Protein AF-A0A847JBW0-F1 (afdb_monomer_lite)

Radius of gyration: 51.94 Å; chains: 1; bounding box: 107×58×150 Å

Foldseek 3Di:
DDDDDDDDDDDDDDDPPPDDDDDPPPPPPPPPPPPDDDDPPPDPDDDDDDDPDDDDDDDDDDDDDPDPVVVVVVVVVVVVVVVVVVVVVVVVVVVVVVVVVVVVVVVVVVVVVVVVVVVVVVVVVVVVVVLVVLVVVLVVLVVVLVVLVVVLVVVVVVVVVVVVVVVVCVVCPPDPPDDDPVVVVVVVVVVVVVVVCVVVVVVVVVVSVVSVVVSVVSVVVSVVSVVVSVVD

pLDDT: mean 77.19, std 22.4, range [34.94, 98.75]

Structure (mmCIF, N/CA/C/O backbone):
data_AF-A0A847JBW0-F1
#
_entry.id   AF-A0A847JBW0-F1
#
loop_
_atom_site.group_PDB
_atom_site.id
_atom_site.type_symbol
_atom_site.label_atom_id
_atom_site.label_alt_id
_atom_site.label_comp_id
_atom_site.label_asym_id
_atom_site.label_entity_id
_atom_site.label_seq_id
_atom_site.pdbx_PDB_ins_code
_atom_site.Cartn_x
_atom_site.Cartn_y
_atom_site.Cartn_z
_atom_site.occupancy
_atom_site.B_iso_or_equiv
_atom_site.auth_seq_id
_atom_site.auth_comp_id
_atom_site.auth_asym_id
_atom_site.auth_atom_id
_atom_site.pdbx_PDB_model_num
ATOM 1 N N . MET A 1 1 ? 8.768 -42.743 -66.561 1.00 38.91 1 MET A N 1
ATOM 2 C CA . MET A 1 1 ? 9.993 -42.748 -65.729 1.00 38.91 1 MET A CA 1
ATOM 3 C C . MET A 1 1 ? 10.082 -41.351 -65.138 1.00 38.91 1 MET A C 1
ATOM 5 O O . MET A 1 1 ? 10.204 -40.431 -65.922 1.00 38.91 1 MET A O 1
ATOM 9 N N . THR A 1 2 ? 9.839 -41.068 -63.864 1.00 42.53 2 THR A N 1
ATOM 10 C CA . THR A 1 2 ? 9.986 -41.825 -62.611 1.00 42.53 2 THR A CA 1
ATOM 11 C C . THR A 1 2 ? 9.121 -41.143 -61.535 1.00 42.53 2 THR A C 1
ATOM 13 O O . THR A 1 2 ? 9.061 -39.922 -61.532 1.00 42.53 2 THR A O 1
ATOM 16 N N . ALA A 1 3 ? 8.475 -41.971 -60.698 1.00 41.81 3 ALA A N 1
ATOM 17 C CA . ALA A 1 3 ? 8.083 -41.818 -59.281 1.00 41.81 3 ALA A CA 1
ATOM 18 C C . ALA A 1 3 ? 7.634 -40.428 -58.755 1.00 41.81 3 ALA A C 1
ATOM 20 O O . ALA A 1 3 ? 8.385 -39.468 -58.829 1.00 41.81 3 ALA A O 1
ATOM 21 N N . ALA A 1 4 ? 6.375 -40.295 -58.302 1.00 41.97 4 ALA A N 1
ATOM 22 C CA . ALA A 1 4 ? 5.939 -40.396 -56.885 1.00 41.97 4 ALA A CA 1
ATOM 23 C C . ALA A 1 4 ? 6.288 -39.102 -56.100 1.00 41.97 4 ALA A C 1
ATOM 25 O O . ALA A 1 4 ? 7.393 -38.604 -56.212 1.00 41.97 4 ALA A O 1
ATOM 26 N N . GLU A 1 5 ? 5.427 -38.433 -55.330 1.00 45.56 5 GLU A N 1
ATOM 27 C CA . GLU A 1 5 ? 4.524 -38.944 -54.300 1.00 45.56 5 GLU A CA 1
ATOM 28 C C . GLU A 1 5 ? 3.775 -37.730 -53.659 1.00 45.56 5 GLU A C 1
ATOM 30 O O . GLU A 1 5 ? 4.389 -36.702 -53.394 1.00 45.56 5 GLU A O 1
ATOM 35 N N . THR A 1 6 ? 2.460 -37.865 -53.422 1.00 49.19 6 THR A N 1
ATOM 36 C CA . THR A 1 6 ? 1.718 -37.449 -52.197 1.00 49.19 6 THR A CA 1
ATOM 37 C C . THR A 1 6 ? 1.433 -35.960 -51.842 1.00 49.19 6 THR A C 1
ATOM 39 O O . THR A 1 6 ? 2.217 -35.246 -51.230 1.00 49.19 6 THR A O 1
ATOM 42 N N . THR A 1 7 ? 0.183 -35.557 -52.132 1.00 53.41 7 THR A N 1
ATOM 43 C CA . THR A 1 7 ? -0.804 -34.720 -51.369 1.00 53.41 7 THR A CA 1
ATOM 44 C C . THR A 1 7 ? -0.867 -35.081 -49.853 1.00 53.41 7 THR A C 1
ATOM 46 O O . THR A 1 7 ? -0.524 -36.229 -49.606 1.00 53.41 7 THR A O 1
ATOM 49 N N . PRO A 1 8 ? -1.376 -34.315 -48.828 1.00 56.12 8 PRO A N 1
ATOM 50 C CA . PRO A 1 8 ? -2.334 -33.179 -48.824 1.00 56.12 8 PRO A CA 1
ATOM 51 C C . PRO A 1 8 ? -2.081 -31.983 -47.851 1.00 56.12 8 PRO A C 1
ATOM 53 O O . PRO A 1 8 ? -1.394 -32.103 -46.849 1.00 56.12 8 PRO A O 1
ATOM 56 N N . ALA A 1 9 ? -2.796 -30.877 -48.127 1.00 51.69 9 ALA A N 1
ATOM 57 C CA . ALA A 1 9 ? -3.733 -30.108 -47.265 1.00 51.69 9 ALA A CA 1
ATOM 58 C C . ALA A 1 9 ? -3.331 -29.540 -45.860 1.00 51.69 9 ALA A C 1
ATOM 60 O O . ALA A 1 9 ? -2.374 -29.968 -45.226 1.00 51.69 9 ALA A O 1
ATOM 61 N N . PRO A 1 10 ? -4.074 -28.519 -45.367 1.00 60.19 10 PRO A N 1
ATOM 62 C CA . PRO A 1 10 ? -3.604 -27.518 -44.410 1.00 60.19 10 PRO A CA 1
ATOM 63 C C . PRO A 1 10 ? -3.962 -27.836 -42.952 1.00 60.19 10 PRO A C 1
ATOM 65 O O . PRO A 1 10 ? -5.002 -28.423 -42.661 1.00 60.19 10 PRO A O 1
ATOM 68 N N . ALA A 1 11 ? -3.148 -27.344 -42.016 1.00 45.81 11 ALA A N 1
ATOM 69 C CA . ALA A 1 11 ? -3.449 -27.377 -40.587 1.00 45.81 11 ALA A CA 1
ATOM 70 C C . ALA A 1 11 ? -3.530 -25.957 -40.014 1.00 45.81 11 ALA A C 1
ATOM 72 O O . ALA A 1 11 ? -2.560 -25.384 -39.519 1.00 45.81 11 ALA A O 1
ATOM 73 N N . THR A 1 12 ? -4.742 -25.412 -40.056 1.00 48.03 12 THR A N 1
ATOM 74 C CA . THR A 1 12 ? -5.288 -24.505 -39.043 1.00 48.03 12 THR A CA 1
ATOM 75 C C . THR A 1 12 ? -4.941 -25.017 -37.645 1.00 48.03 12 THR A C 1
ATOM 77 O O . THR A 1 12 ? -5.321 -26.131 -37.285 1.00 48.03 12 THR A O 1
ATOM 80 N N . ARG A 1 13 ? -4.268 -24.201 -36.827 1.00 50.09 13 ARG A N 1
ATOM 81 C CA . ARG A 1 13 ? -4.264 -24.393 -35.372 1.00 50.09 13 ARG A CA 1
ATOM 82 C C . ARG A 1 13 ? -5.247 -23.416 -34.727 1.00 50.09 13 ARG A C 1
ATOM 84 O O . ARG A 1 13 ? -5.104 -22.211 -34.926 1.00 50.09 13 ARG A O 1
ATOM 91 N N . PRO A 1 14 ? -6.235 -23.919 -33.972 1.00 46.34 14 PRO A N 1
ATOM 92 C CA . PRO A 1 14 ? -7.179 -23.095 -33.241 1.00 46.34 14 PRO A CA 1
ATOM 93 C C . PRO A 1 14 ? -6.572 -22.552 -31.942 1.00 46.34 14 PRO A C 1
ATOM 95 O O . PRO A 1 14 ? -5.681 -23.154 -31.344 1.00 46.34 14 PRO A O 1
ATOM 98 N N . HIS A 1 15 ? -7.112 -21.402 -31.536 1.00 40.41 15 HIS A N 1
ATOM 99 C CA . HIS A 1 15 ? -7.282 -20.903 -30.173 1.00 40.41 15 HIS A CA 1
ATOM 100 C C . HIS A 1 15 ? -6.484 -21.588 -29.055 1.00 40.41 15 HIS A C 1
ATOM 102 O O . HIS A 1 15 ? -6.826 -22.676 -28.597 1.00 40.41 15 HIS A O 1
ATOM 108 N N . ARG A 1 16 ? -5.573 -20.824 -28.443 1.00 36.50 16 ARG A N 1
ATOM 109 C CA . ARG A 1 16 ? -5.375 -20.914 -26.995 1.00 36.50 16 ARG A CA 1
ATOM 110 C C . ARG A 1 16 ? -5.920 -19.643 -26.356 1.00 36.50 16 ARG A C 1
ATOM 112 O O . ARG A 1 16 ? -5.205 -18.677 -26.120 1.00 36.50 16 ARG A O 1
ATOM 119 N N . ALA A 1 17 ? -7.231 -19.654 -26.134 1.00 39.59 17 ALA A N 1
ATOM 120 C CA . ALA A 1 17 ? -7.858 -18.787 -25.155 1.00 39.59 17 ALA A CA 1
ATOM 121 C C . ALA A 1 17 ? -7.236 -19.123 -23.793 1.00 39.59 17 ALA A C 1
ATOM 123 O O . ALA A 1 17 ? -7.468 -20.201 -23.249 1.00 39.59 17 ALA A O 1
ATOM 124 N N . VAL A 1 18 ? -6.407 -18.227 -23.258 1.00 41.34 18 VAL A N 1
ATOM 125 C CA . VAL A 1 18 ? -6.069 -18.255 -21.834 1.00 41.34 18 VAL A CA 1
ATOM 126 C C . VAL A 1 18 ? -7.262 -17.635 -21.120 1.00 41.34 18 VAL A C 1
ATOM 128 O O . VAL A 1 18 ? -7.342 -16.430 -20.895 1.00 41.34 18 VAL A O 1
ATOM 131 N N . ALA A 1 19 ? -8.255 -18.486 -20.885 1.00 41.34 19 ALA A N 1
ATOM 132 C CA . ALA A 1 19 ? -9.351 -18.217 -19.985 1.00 41.34 19 ALA A CA 1
ATOM 133 C C . ALA A 1 19 ? -8.838 -18.285 -18.541 1.00 41.34 19 ALA A C 1
ATOM 135 O O . ALA A 1 19 ? -8.182 -19.249 -18.159 1.00 41.34 19 ALA A O 1
ATOM 136 N N . GLY A 1 20 ? -9.211 -17.272 -17.759 1.00 38.84 20 GLY A N 1
ATOM 137 C CA . GLY A 1 20 ? -9.501 -17.412 -16.336 1.00 38.84 20 GLY A CA 1
ATOM 138 C C . GLY A 1 20 ? -8.313 -17.402 -15.381 1.00 38.84 20 GLY A C 1
ATOM 139 O O . GLY A 1 20 ? -7.791 -18.452 -15.043 1.00 38.84 20 GLY A O 1
ATOM 140 N N . ALA A 1 21 ? -7.996 -16.225 -14.835 1.00 39.44 21 ALA A N 1
ATOM 141 C CA . ALA A 1 21 ? -7.557 -16.105 -13.441 1.00 39.44 21 ALA A CA 1
ATOM 142 C C . ALA A 1 21 ? -7.607 -14.640 -12.972 1.00 39.44 21 ALA A C 1
ATOM 144 O O . ALA A 1 21 ? -6.587 -13.965 -12.879 1.00 39.44 21 ALA A O 1
ATOM 145 N N . ARG A 1 22 ? -8.806 -14.138 -12.669 1.00 42.59 22 ARG A N 1
ATOM 146 C CA . ARG A 1 22 ? -9.027 -13.070 -11.679 1.00 42.59 22 ARG A CA 1
ATOM 147 C C . ARG A 1 22 ? -10.406 -13.285 -11.048 1.00 42.59 22 ARG A C 1
ATOM 149 O O . ARG A 1 22 ? -11.307 -13.705 -11.773 1.00 42.59 22 ARG A O 1
ATOM 156 N N . PRO A 1 23 ? -10.652 -12.877 -9.797 1.00 43.28 23 PRO A N 1
ATOM 157 C CA . PRO A 1 23 ? -9.740 -12.699 -8.669 1.00 43.28 23 PRO A CA 1
ATOM 158 C C . PRO A 1 23 ? -10.143 -13.618 -7.499 1.00 43.28 23 PRO A C 1
ATOM 160 O O . PRO A 1 23 ? -11.326 -13.903 -7.295 1.00 43.28 23 PRO A O 1
ATOM 163 N N . ALA A 1 24 ? -9.167 -14.064 -6.707 1.00 39.91 24 ALA A N 1
ATOM 164 C CA . ALA A 1 24 ? -9.434 -14.699 -5.422 1.00 39.91 24 ALA A CA 1
ATOM 165 C C . ALA A 1 24 ? -10.067 -13.654 -4.495 1.00 39.91 24 ALA A C 1
ATOM 167 O O . ALA A 1 24 ? -9.396 -12.853 -3.854 1.00 39.91 24 ALA A O 1
ATOM 168 N N . ARG A 1 25 ? -11.400 -13.632 -4.483 1.00 45.31 25 ARG A N 1
ATOM 169 C CA . ARG A 1 25 ? -12.197 -12.975 -3.457 1.00 45.31 25 ARG A CA 1
ATOM 170 C C . ARG A 1 25 ? -11.900 -13.702 -2.150 1.00 45.31 25 ARG A C 1
ATOM 172 O O . ARG A 1 25 ? -12.506 -14.736 -1.878 1.00 45.31 25 ARG A O 1
ATOM 179 N N . HIS A 1 26 ? -10.993 -13.170 -1.339 1.00 43.38 26 HIS A N 1
ATOM 180 C CA . HIS A 1 26 ? -10.936 -13.510 0.079 1.00 43.38 26 HIS A CA 1
ATOM 181 C C . HIS A 1 26 ? -12.135 -12.861 0.778 1.00 43.38 26 HIS A C 1
ATOM 183 O O . HIS A 1 26 ? -12.019 -11.908 1.536 1.00 43.38 26 HIS A O 1
ATOM 189 N N . ALA A 1 27 ? -13.323 -13.392 0.488 1.00 37.81 27 ALA A N 1
ATOM 190 C CA . ALA A 1 27 ? -14.479 -13.244 1.347 1.00 37.81 27 ALA A CA 1
ATOM 191 C C . ALA A 1 27 ? -14.218 -14.125 2.573 1.00 37.81 27 ALA A C 1
ATOM 193 O O . ALA A 1 27 ? -14.627 -15.286 2.622 1.00 37.81 27 ALA A O 1
ATOM 194 N N . VAL A 1 28 ? -13.489 -13.587 3.552 1.00 41.38 28 VAL A N 1
ATOM 195 C CA . VAL A 1 28 ? -13.528 -14.108 4.919 1.00 41.38 28 VAL A CA 1
ATOM 196 C C . VAL A 1 28 ? -14.921 -13.771 5.441 1.00 41.38 28 VAL A C 1
ATOM 198 O O . VAL A 1 28 ? -15.173 -12.719 6.023 1.00 41.38 28 VAL A O 1
ATOM 201 N N . ALA A 1 29 ? -15.866 -14.652 5.123 1.00 38.78 29 ALA A N 1
ATOM 202 C CA . ALA A 1 29 ? -17.192 -14.662 5.700 1.00 38.78 29 ALA A CA 1
ATOM 203 C C . ALA A 1 29 ? -17.033 -15.036 7.175 1.00 38.78 29 ALA A C 1
ATOM 205 O O . ALA A 1 29 ? -17.026 -16.210 7.545 1.00 38.78 29 ALA A O 1
ATOM 206 N N . VAL A 1 30 ? -16.859 -14.021 8.021 1.00 41.31 30 VAL A N 1
ATOM 207 C CA . VAL A 1 30 ? -17.057 -14.156 9.460 1.00 41.31 30 VAL A CA 1
ATOM 208 C C . VAL A 1 30 ? -18.544 -14.439 9.651 1.00 41.31 30 VAL A C 1
ATOM 210 O O . VAL A 1 30 ? -19.376 -13.534 9.671 1.00 41.31 30 VAL A O 1
ATOM 213 N N . ALA A 1 31 ? -18.883 -15.723 9.731 1.00 44.28 31 ALA A N 1
ATOM 214 C CA . ALA A 1 31 ? -20.185 -16.187 10.171 1.00 44.28 31 ALA A CA 1
ATOM 215 C C . ALA A 1 31 ? -20.327 -15.870 11.668 1.00 44.28 31 ALA A C 1
ATOM 217 O O . ALA A 1 31 ? -20.130 -16.724 12.530 1.00 44.28 31 ALA A O 1
ATOM 218 N N . VAL A 1 32 ? -20.639 -14.612 11.985 1.00 47.09 32 VAL A N 1
ATOM 219 C CA . VAL A 1 32 ? -21.214 -14.262 13.282 1.00 47.09 32 VAL A CA 1
ATOM 220 C C . VAL A 1 32 ? -22.643 -14.785 13.254 1.00 47.09 32 VAL A C 1
ATOM 222 O O . VAL A 1 32 ? -23.514 -14.213 12.600 1.00 47.09 32 VAL A O 1
ATOM 225 N N . CYS A 1 33 ? -22.869 -15.908 13.934 1.00 34.94 33 CYS A N 1
ATOM 226 C CA . CYS A 1 33 ? -24.194 -16.395 14.297 1.00 34.94 33 CYS A CA 1
ATOM 227 C C . CYS A 1 33 ? -24.906 -15.333 15.145 1.00 34.94 33 CYS A C 1
ATOM 229 O O . CYS A 1 33 ? -24.867 -15.357 16.372 1.00 34.94 33 CYS A O 1
ATOM 231 N N . LEU A 1 34 ? -25.564 -14.392 14.471 1.00 46.59 34 LEU A N 1
ATOM 232 C CA . LEU A 1 34 ? -26.505 -13.447 15.054 1.00 46.59 34 LEU A CA 1
ATOM 233 C C . LEU A 1 34 ? -27.883 -14.118 15.136 1.00 46.59 34 LEU A C 1
ATOM 235 O O . LEU A 1 34 ? -28.814 -13.773 14.415 1.00 46.59 34 LEU A O 1
ATOM 239 N N . ALA A 1 35 ? -27.995 -15.117 16.003 1.00 39.22 35 ALA A N 1
ATOM 240 C CA . ALA A 1 35 ? -29.266 -15.711 16.382 1.00 39.22 35 ALA A CA 1
ATOM 241 C C . ALA A 1 35 ? -29.323 -15.726 17.906 1.00 39.22 35 ALA A C 1
ATOM 243 O O . ALA A 1 35 ? -28.716 -16.592 18.524 1.00 39.22 35 ALA A O 1
ATOM 244 N N . CYS A 1 36 ? -29.961 -14.695 18.468 1.00 36.03 36 CYS A N 1
ATOM 245 C CA . CYS A 1 36 ? -30.703 -14.680 19.737 1.00 36.03 36 CYS A CA 1
ATOM 246 C C . CYS A 1 36 ? -30.900 -13.225 20.187 1.00 36.03 36 CYS A C 1
ATOM 248 O O . CYS A 1 36 ? -30.245 -12.741 21.106 1.00 36.03 36 CYS A O 1
ATOM 250 N N . LEU A 1 37 ? -31.823 -12.517 19.534 1.00 42.84 37 LEU A N 1
ATOM 251 C CA . LEU A 1 37 ? -32.457 -11.350 20.141 1.00 42.84 37 LEU A CA 1
ATOM 252 C C . LEU A 1 37 ? -33.969 -11.476 19.957 1.00 42.84 37 LEU A C 1
ATOM 254 O O . LEU A 1 37 ? -34.550 -10.954 19.011 1.00 42.84 37 LEU A O 1
ATOM 258 N N . ALA A 1 38 ? -34.581 -12.234 20.862 1.00 40.91 38 ALA A N 1
ATOM 259 C CA . ALA A 1 38 ? -36.009 -12.184 21.126 1.00 40.91 38 ALA A CA 1
ATOM 260 C C . ALA A 1 38 ? -36.186 -11.589 22.535 1.00 40.91 38 ALA A C 1
ATOM 262 O O . ALA A 1 38 ? -35.463 -12.000 23.448 1.00 40.91 38 ALA A O 1
ATOM 263 N N . PRO A 1 39 ? -37.080 -10.607 22.730 1.00 51.62 39 PRO A N 1
ATOM 264 C CA . PRO A 1 39 ? -37.385 -10.092 24.058 1.00 51.62 39 PRO A CA 1
ATOM 265 C C . PRO A 1 39 ? -38.148 -11.162 24.859 1.00 51.62 39 PRO A C 1
ATOM 267 O O . PRO A 1 39 ? -39.032 -11.809 24.296 1.00 51.62 39 PRO A O 1
ATOM 270 N N . PRO A 1 40 ? -37.857 -11.375 26.155 1.00 49.72 40 PRO A N 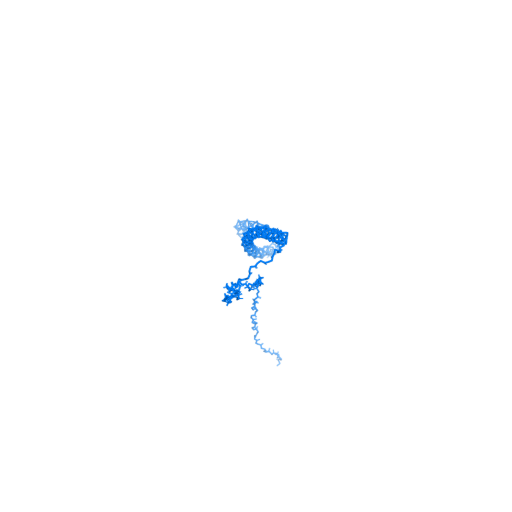1
ATOM 271 C CA . PRO A 1 40 ? -38.769 -12.128 26.997 1.00 49.72 40 PRO A CA 1
ATOM 272 C C . PRO A 1 40 ? -40.007 -11.265 27.256 1.00 49.72 40 PRO A C 1
ATOM 274 O O . PRO A 1 40 ? -39.925 -10.203 27.876 1.00 49.72 40 PRO A O 1
ATOM 277 N N . ASP A 1 41 ? -41.147 -11.732 26.750 1.00 38.31 41 ASP A N 1
ATOM 278 C CA . ASP A 1 41 ? -42.466 -11.254 27.138 1.00 38.31 41 ASP A CA 1
ATOM 279 C C . ASP A 1 41 ? -42.592 -11.255 28.664 1.00 38.31 41 ASP A C 1
ATOM 281 O O . ASP A 1 41 ? -42.292 -12.238 29.351 1.00 38.31 41 ASP A O 1
ATOM 285 N N . ALA A 1 42 ? -43.055 -10.123 29.182 1.00 43.62 42 ALA A N 1
ATOM 286 C CA . ALA A 1 42 ? -43.406 -9.918 30.571 1.00 43.62 42 ALA A CA 1
ATOM 287 C C . ALA A 1 42 ? -44.627 -10.782 30.931 1.00 43.62 42 ALA A C 1
ATOM 289 O O . ALA A 1 42 ? -45.774 -10.340 30.899 1.00 43.62 42 ALA A O 1
ATOM 290 N N . GLY A 1 43 ? -44.374 -12.038 31.291 1.00 37.09 43 GLY A N 1
ATOM 291 C CA . GLY A 1 43 ? -45.340 -12.895 31.960 1.00 37.09 43 GLY A CA 1
ATOM 292 C C . GLY A 1 43 ? -45.482 -12.473 33.418 1.00 37.09 43 GLY A C 1
ATOM 293 O O . GLY A 1 43 ? -44.710 -12.902 34.273 1.00 37.09 43 GLY A O 1
ATOM 294 N N . ALA A 1 44 ? -46.476 -11.637 33.707 1.00 44.50 44 ALA A N 1
ATOM 295 C CA . ALA A 1 44 ? -46.947 -11.377 35.059 1.00 44.50 44 ALA A CA 1
ATOM 296 C C . ALA A 1 44 ? -47.448 -12.687 35.701 1.00 44.50 44 ALA A C 1
ATOM 298 O O . ALA A 1 44 ? -48.601 -13.080 35.530 1.00 44.50 44 ALA A O 1
ATOM 299 N N . GLN A 1 45 ? -46.581 -13.375 36.446 1.00 43.94 45 GLN A N 1
ATOM 300 C CA . GLN A 1 45 ? -46.992 -14.430 37.368 1.00 43.94 45 GLN A CA 1
ATOM 301 C C . GLN A 1 45 ? -47.386 -13.797 38.700 1.00 43.94 45 GLN A C 1
ATOM 303 O O . GLN A 1 45 ? -46.561 -13.501 39.560 1.00 43.94 45 GLN A O 1
ATOM 308 N N . VAL A 1 46 ? -48.690 -13.585 38.842 1.00 57.62 46 VAL A N 1
ATOM 309 C CA . VAL A 1 46 ? -49.347 -13.356 40.127 1.00 57.62 46 VAL A CA 1
ATOM 310 C C . VAL A 1 46 ? -49.410 -14.706 40.859 1.00 57.62 46 VAL A C 1
ATOM 312 O O . VAL A 1 46 ? -49.971 -15.655 40.306 1.00 57.62 46 VAL A O 1
ATOM 315 N N . PRO A 1 47 ? -48.856 -14.845 42.076 1.00 64.12 47 PRO A N 1
ATOM 316 C CA . PRO A 1 47 ? -49.004 -16.069 42.858 1.00 64.12 47 PRO A CA 1
ATOM 317 C C . PRO A 1 47 ? -50.460 -16.229 43.341 1.00 64.12 47 PRO A C 1
ATOM 319 O O . PRO A 1 47 ? -51.073 -15.245 43.768 1.00 64.12 47 PRO A O 1
ATOM 322 N N . PRO A 1 48 ? -51.046 -17.441 43.311 1.00 52.59 48 PRO A N 1
ATOM 323 C CA . PRO A 1 48 ? -52.385 -17.658 43.826 1.00 52.59 48 PRO A CA 1
ATOM 324 C C . PRO A 1 48 ? -52.339 -17.908 45.336 1.00 52.59 48 PRO A C 1
ATOM 326 O O . PRO A 1 48 ? -51.569 -18.733 45.820 1.00 52.59 48 PRO A O 1
ATOM 329 N N . GLY A 1 49 ? -53.261 -17.276 46.062 1.00 46.75 49 GLY A N 1
ATOM 330 C CA . GLY A 1 49 ? -53.802 -17.865 47.286 1.00 46.75 49 GLY A CA 1
ATOM 331 C C . GLY A 1 49 ? -53.589 -17.080 48.571 1.00 46.75 49 GLY A C 1
ATOM 332 O O . GLY A 1 49 ? -52.842 -17.511 49.434 1.00 46.75 49 GLY A O 1
ATOM 333 N N . LEU A 1 50 ? -54.386 -16.030 48.769 1.00 43.06 50 LEU A N 1
ATOM 334 C CA . LEU A 1 50 ? -54.883 -15.656 50.096 1.00 43.06 50 LEU A CA 1
ATOM 335 C C . LEU A 1 50 ? -56.385 -15.393 49.958 1.00 43.06 50 LEU A C 1
ATOM 337 O O . LEU A 1 50 ? -56.827 -14.299 49.615 1.00 43.06 50 LEU A O 1
ATOM 341 N N . ARG A 1 51 ? -57.182 -16.450 50.144 1.00 50.41 51 ARG A N 1
ATOM 342 C CA . ARG A 1 51 ? -58.635 -16.323 50.303 1.00 50.41 51 ARG A CA 1
ATOM 343 C C . ARG A 1 51 ? -58.914 -15.715 51.683 1.00 50.41 51 ARG A C 1
ATOM 345 O O . ARG A 1 51 ? -58.351 -16.214 52.658 1.00 50.41 51 ARG A O 1
ATOM 352 N N . PRO A 1 52 ? -59.802 -14.716 51.812 1.00 43.84 52 PRO A N 1
ATOM 353 C CA . PRO A 1 52 ? -60.309 -14.319 53.116 1.00 43.84 52 PRO A CA 1
ATOM 354 C C . PRO A 1 52 ? -61.206 -15.445 53.648 1.00 43.84 52 PRO A C 1
ATOM 356 O O . PRO A 1 52 ? -62.284 -15.705 53.114 1.00 43.84 52 PRO A O 1
ATOM 359 N N . SER A 1 53 ? -60.735 -16.150 54.677 1.00 48.97 53 SER A N 1
ATOM 360 C CA . SER A 1 53 ? -61.569 -17.077 55.438 1.00 48.97 53 SER A CA 1
ATOM 361 C C . SER A 1 53 ? -62.546 -16.264 56.280 1.00 48.97 53 SER A C 1
ATOM 363 O O . SER A 1 53 ? -62.148 -15.556 57.203 1.00 48.97 53 SER A O 1
ATOM 365 N N . THR A 1 54 ? -63.831 -16.369 55.958 1.00 47.56 54 THR A N 1
ATOM 366 C CA . THR A 1 54 ? -64.928 -15.957 56.834 1.00 47.56 54 THR A CA 1
ATOM 367 C C . THR A 1 54 ? -64.951 -16.812 58.105 1.00 47.56 54 THR A C 1
ATOM 369 O O . THR A 1 54 ? -64.602 -17.991 58.080 1.00 47.56 54 THR A O 1
ATOM 372 N N . ALA A 1 55 ? -65.343 -16.164 59.203 1.00 44.03 55 ALA A N 1
ATOM 373 C CA . ALA A 1 55 ? -65.301 -16.599 60.599 1.00 44.03 55 ALA A CA 1
ATOM 374 C C . ALA A 1 55 ? -66.016 -17.930 60.921 1.00 44.03 55 ALA A C 1
ATOM 376 O O . ALA A 1 55 ? -66.852 -18.408 60.154 1.00 44.03 55 ALA A O 1
ATOM 377 N N . PRO A 1 56 ? -65.820 -18.425 62.156 1.00 45.56 56 PRO A N 1
ATOM 378 C CA . PRO A 1 56 ? -66.976 -18.417 63.047 1.00 45.56 56 PRO A CA 1
ATOM 379 C C . PRO A 1 56 ? -66.699 -17.678 64.361 1.00 45.56 56 PRO A C 1
ATOM 381 O O . PRO A 1 56 ? -65.686 -17.875 65.027 1.00 45.56 56 PRO A O 1
ATOM 384 N N . ASN A 1 57 ? -67.664 -16.835 64.731 1.00 52.88 57 ASN A N 1
ATOM 385 C CA . ASN A 1 57 ? -67.843 -16.345 66.089 1.00 52.88 57 ASN A CA 1
ATOM 386 C C . ASN A 1 57 ? -68.084 -17.530 67.030 1.00 52.88 57 ASN A C 1
ATOM 388 O O . ASN A 1 57 ? -68.938 -18.373 66.758 1.00 52.88 57 ASN A O 1
ATOM 392 N N . GLY A 1 58 ? -67.393 -17.543 68.167 1.00 40.72 58 GLY A N 1
ATOM 393 C CA . GLY A 1 58 ? -67.654 -18.491 69.239 1.00 40.72 58 GLY A CA 1
ATOM 394 C C . GLY A 1 58 ? -66.862 -18.160 70.496 1.00 40.72 58 GLY A C 1
ATOM 395 O O . GLY A 1 58 ? -65.672 -18.434 70.564 1.00 40.72 58 GLY A O 1
ATOM 396 N N . GLY A 1 59 ? -67.558 -17.611 71.493 1.00 38.97 59 GLY A N 1
ATOM 397 C CA . GLY A 1 59 ? -67.239 -17.817 72.905 1.00 38.97 59 GLY A CA 1
ATOM 398 C C . GLY A 1 59 ? -66.123 -16.963 73.497 1.00 38.97 59 GLY A C 1
ATOM 399 O O . GLY A 1 59 ? -64.997 -17.415 73.669 1.00 38.97 59 GLY A O 1
ATOM 400 N N . THR A 1 60 ? -66.473 -15.766 73.960 1.00 42.41 60 THR A N 1
ATOM 401 C CA . THR A 1 60 ? -65.752 -15.129 75.064 1.00 42.41 60 THR A CA 1
ATOM 402 C C . THR A 1 60 ? -65.993 -15.958 76.329 1.00 42.41 60 THR A C 1
ATOM 404 O O . THR A 1 60 ? -67.126 -16.065 76.790 1.00 42.41 60 THR A O 1
ATOM 407 N N . THR A 1 61 ? -64.943 -16.548 76.895 1.00 44.56 61 THR A N 1
ATOM 408 C CA . THR A 1 61 ? -64.908 -16.954 78.308 1.00 44.56 61 THR A CA 1
ATOM 409 C C . THR A 1 61 ? -63.711 -16.248 78.946 1.00 44.56 61 THR A C 1
ATOM 411 O O . THR A 1 61 ? -62.612 -16.333 78.397 1.00 44.56 61 THR A O 1
ATOM 414 N N . PRO A 1 62 ? -63.901 -15.490 80.038 1.00 55.94 62 PRO A N 1
ATOM 415 C CA . PRO A 1 62 ? -62.833 -14.710 80.642 1.00 55.94 62 PRO A CA 1
ATOM 416 C C . PRO A 1 62 ? -61.961 -15.546 81.588 1.00 55.94 62 PRO A C 1
ATOM 418 O O . PRO A 1 62 ? -62.456 -16.380 82.338 1.00 55.94 62 PRO A O 1
ATOM 421 N N . ALA A 1 63 ? -60.677 -15.180 81.592 1.00 40.16 63 ALA A N 1
ATOM 422 C CA . ALA A 1 63 ? -59.724 -15.278 82.695 1.00 40.16 63 ALA A CA 1
ATOM 423 C C . ALA A 1 63 ? -59.269 -16.674 83.172 1.00 40.16 63 ALA A C 1
ATOM 425 O O . ALA A 1 63 ? -59.897 -17.329 83.996 1.00 40.16 63 ALA A O 1
ATOM 426 N N . ALA A 1 64 ? -58.027 -16.997 82.809 1.00 42.72 64 ALA A N 1
ATOM 427 C CA . ALA A 1 64 ? -57.030 -17.477 83.764 1.00 42.72 64 ALA A CA 1
ATOM 428 C C . ALA A 1 64 ? -55.758 -16.623 83.568 1.00 42.72 64 ALA A C 1
ATOM 430 O O . ALA A 1 64 ? -55.429 -16.321 82.417 1.00 42.72 64 ALA A O 1
ATOM 431 N N . PRO A 1 65 ? -55.061 -16.177 84.631 1.00 48.41 65 PRO A N 1
ATOM 432 C CA . PRO A 1 65 ? -53.866 -15.354 84.498 1.00 48.41 65 PRO A CA 1
ATOM 433 C C . PRO A 1 65 ? -52.712 -16.246 84.034 1.00 48.41 65 PRO A C 1
ATOM 435 O O . PRO A 1 65 ? -51.976 -16.810 84.839 1.00 48.41 65 PRO A O 1
ATOM 438 N N . ALA A 1 66 ? -52.567 -16.408 82.719 1.00 48.81 66 ALA A N 1
ATOM 439 C CA . ALA A 1 66 ? -51.270 -16.749 82.163 1.00 48.81 66 ALA A CA 1
ATOM 440 C C . ALA A 1 66 ? -50.352 -15.567 82.487 1.00 48.81 66 ALA A C 1
ATOM 442 O O . ALA A 1 66 ? -50.676 -14.418 82.191 1.00 48.81 66 ALA A O 1
ATOM 443 N N . THR A 1 67 ? -49.281 -15.863 83.202 1.00 51.84 67 THR A N 1
ATOM 444 C CA . THR A 1 67 ? -48.280 -14.930 83.708 1.00 51.84 67 THR A CA 1
ATOM 445 C C . THR A 1 67 ? -47.937 -13.833 82.690 1.00 51.84 67 THR A C 1
ATOM 447 O O . THR A 1 67 ? -47.709 -14.113 81.515 1.00 51.84 67 THR A O 1
ATOM 450 N N . ASP A 1 68 ? -47.870 -12.575 83.138 1.00 60.09 68 ASP A N 1
ATOM 451 C CA . ASP A 1 68 ? -47.444 -11.417 82.321 1.00 60.09 68 ASP A CA 1
ATOM 452 C C . ASP A 1 68 ? -46.052 -11.652 81.672 1.00 60.09 68 ASP A C 1
ATOM 454 O O . ASP A 1 68 ? -45.738 -11.142 80.594 1.00 60.09 68 ASP A O 1
ATOM 458 N N . GLU A 1 69 ? -45.267 -12.541 82.293 1.00 62.09 69 GLU A N 1
ATOM 459 C CA . GLU A 1 69 ? -44.024 -13.154 81.807 1.00 62.09 69 GLU A CA 1
ATOM 460 C C . GLU A 1 69 ? -44.187 -13.885 80.454 1.00 62.09 69 GLU A C 1
ATOM 462 O O . GLU A 1 69 ? -43.449 -13.615 79.512 1.00 62.09 69 GLU A O 1
ATOM 467 N N . ALA A 1 70 ? -45.201 -14.740 80.269 1.00 68.44 70 ALA A N 1
ATOM 468 C CA . ALA A 1 70 ? -45.370 -15.497 79.018 1.00 68.44 70 ALA A CA 1
ATOM 469 C C . ALA A 1 70 ? -45.732 -14.589 77.821 1.00 68.44 70 ALA A C 1
ATOM 471 O O . ALA A 1 70 ? -45.338 -14.828 76.674 1.00 68.44 70 ALA A O 1
ATOM 472 N N . GLY A 1 71 ? -46.472 -13.505 78.077 1.00 78.50 71 GLY A N 1
ATOM 473 C CA . GLY A 1 71 ? -46.771 -12.482 77.073 1.00 78.50 71 GLY A CA 1
ATOM 474 C C . GLY A 1 71 ? -45.576 -11.570 76.769 1.00 78.50 71 GLY A C 1
ATOM 475 O O . GLY A 1 71 ? -45.445 -11.070 75.646 1.00 78.50 71 GLY A O 1
ATOM 476 N N . SER A 1 72 ? -44.700 -11.316 77.746 1.00 77.50 72 SER A N 1
ATOM 477 C CA . SER A 1 72 ? -43.469 -10.540 77.550 1.00 77.50 72 SER A CA 1
ATOM 478 C C . SER A 1 72 ? -42.449 -11.319 76.703 1.00 77.50 72 SER A C 1
ATOM 480 O O . SER A 1 72 ? -41.931 -10.762 75.732 1.00 77.50 72 SER A O 1
ATOM 482 N N . GLU A 1 73 ? -42.276 -12.618 76.957 1.00 85.25 73 GLU A N 1
ATOM 483 C CA . GLU A 1 73 ? -41.398 -13.519 76.198 1.00 85.25 73 GLU A CA 1
ATOM 484 C C . GLU A 1 73 ? -41.809 -13.629 74.724 1.00 85.25 73 GLU A C 1
ATOM 486 O O . GLU A 1 73 ? -40.974 -13.502 73.824 1.00 85.25 73 GLU A O 1
ATOM 491 N N . ARG A 1 74 ? -43.112 -13.776 74.437 1.00 86.56 74 ARG A N 1
ATOM 492 C CA . ARG A 1 74 ? -43.603 -13.822 73.049 1.00 86.56 74 ARG A CA 1
ATOM 493 C C . ARG A 1 74 ? -43.356 -12.509 72.303 1.00 86.56 74 ARG A C 1
ATOM 495 O O . ARG A 1 74 ? -43.003 -12.531 71.124 1.00 86.56 74 ARG A O 1
ATOM 502 N N . ARG A 1 75 ? -43.524 -11.365 72.976 1.00 89.44 75 ARG A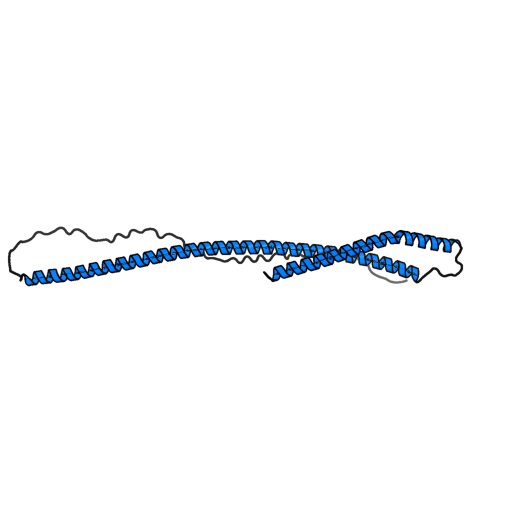 N 1
ATOM 503 C CA . ARG A 1 75 ? -43.224 -10.038 72.408 1.00 89.44 75 ARG A CA 1
ATOM 504 C C . ARG A 1 75 ? -41.725 -9.852 72.171 1.00 89.44 75 ARG A C 1
ATOM 506 O O . ARG A 1 75 ? -41.361 -9.263 71.158 1.00 89.44 75 ARG A O 1
ATOM 513 N N . ALA A 1 76 ? -40.873 -10.361 73.060 1.00 88.75 76 ALA A N 1
ATOM 514 C CA . ALA A 1 76 ? -39.425 -10.347 72.876 1.00 88.75 76 ALA A CA 1
ATOM 515 C C . ALA A 1 76 ? -39.005 -11.188 71.657 1.00 88.75 76 ALA A C 1
ATOM 517 O O . ALA A 1 76 ? -38.286 -10.682 70.800 1.00 88.75 76 ALA A O 1
ATOM 518 N N . ALA A 1 77 ? -39.543 -12.403 71.508 1.00 89.94 77 ALA A N 1
ATOM 519 C CA . ALA A 1 77 ? -39.273 -13.263 70.352 1.00 89.94 77 ALA A CA 1
ATOM 520 C C . ALA A 1 77 ? -39.689 -12.615 69.016 1.00 89.94 77 ALA A C 1
ATOM 522 O O . ALA A 1 77 ? -38.918 -12.624 68.059 1.00 89.94 77 ALA A O 1
ATOM 523 N N . LEU A 1 78 ? -40.873 -11.989 68.967 1.00 93.06 78 LEU A N 1
ATOM 524 C CA . LEU A 1 78 ? -41.349 -11.265 67.779 1.00 93.06 78 LEU A CA 1
ATOM 525 C C . LEU A 1 78 ? -40.464 -10.061 67.424 1.00 93.06 78 LEU A C 1
ATOM 527 O O . LEU A 1 78 ? -40.262 -9.782 66.245 1.00 93.06 78 LEU A O 1
ATOM 531 N N . ARG A 1 79 ? -39.927 -9.342 68.422 1.00 94.25 79 ARG A N 1
ATOM 532 C CA . ARG A 1 79 ? -38.977 -8.243 68.176 1.00 94.25 79 ARG A CA 1
ATOM 533 C C . ARG A 1 79 ? -37.691 -8.762 67.546 1.00 94.25 79 ARG A C 1
ATOM 535 O O . ARG A 1 79 ? -37.257 -8.204 66.547 1.00 94.25 79 ARG A O 1
ATOM 542 N N . THR A 1 80 ? -37.133 -9.854 68.068 1.00 95.06 80 THR A N 1
ATOM 543 C CA . THR A 1 80 ? -35.922 -10.470 67.508 1.00 95.06 80 THR A CA 1
ATOM 544 C C . THR A 1 80 ? -36.137 -10.979 66.080 1.00 95.06 80 THR A C 1
ATOM 546 O O . THR A 1 80 ? -35.262 -10.811 65.232 1.00 95.06 80 THR A O 1
ATOM 549 N N . GLU A 1 81 ? -37.300 -11.566 65.787 1.00 94.38 81 GLU A N 1
ATOM 550 C CA . GLU A 1 81 ? -37.663 -11.997 64.431 1.00 94.38 81 GLU A CA 1
ATOM 551 C C . GLU A 1 81 ? -37.775 -10.802 63.474 1.00 94.38 81 GLU A C 1
ATOM 553 O O . GLU A 1 81 ? -37.189 -10.817 62.392 1.00 94.38 81 GLU A O 1
ATOM 558 N N . LEU A 1 82 ? -38.446 -9.728 63.898 1.00 95.81 82 LEU A N 1
ATOM 559 C CA . LEU A 1 82 ? -38.577 -8.503 63.111 1.00 95.81 82 LEU A CA 1
ATOM 560 C C . LEU A 1 82 ? -37.218 -7.828 62.868 1.00 95.81 82 LEU A C 1
ATOM 562 O O . LEU A 1 82 ? -36.939 -7.406 61.750 1.00 95.81 82 LEU A O 1
ATOM 566 N N . GLU A 1 83 ? -36.341 -7.782 63.872 1.00 96.06 83 GLU A N 1
ATOM 567 C CA . GLU A 1 83 ? -34.950 -7.326 63.725 1.00 96.06 83 GLU A CA 1
ATOM 568 C C . GLU A 1 83 ? -34.136 -8.215 62.770 1.00 96.06 83 GLU A C 1
ATOM 570 O O . GLU A 1 83 ? -33.244 -7.726 62.076 1.00 96.06 83 GLU A O 1
ATOM 575 N N . GLY A 1 84 ? -34.416 -9.521 62.719 1.00 97.00 84 GLY A N 1
ATOM 576 C CA . GLY A 1 84 ? -33.852 -10.434 61.721 1.00 97.00 84 GLY A CA 1
ATOM 577 C C . GLY A 1 84 ? -34.301 -10.074 60.306 1.00 97.00 84 GLY A C 1
ATOM 578 O O . GLY A 1 84 ? -33.466 -9.820 59.442 1.00 97.00 84 GLY A O 1
ATOM 579 N N . VAL A 1 85 ? -35.614 -9.947 60.099 1.00 96.50 85 VAL A N 1
ATOM 580 C CA . VAL A 1 85 ? -36.199 -9.605 58.793 1.00 96.50 85 VAL A CA 1
ATOM 581 C C . VAL A 1 85 ? -35.740 -8.229 58.304 1.00 96.50 85 VAL A C 1
ATOM 583 O O . VAL A 1 85 ? -35.421 -8.076 57.127 1.00 96.50 85 VAL A O 1
ATOM 586 N N . LEU A 1 86 ? -35.669 -7.223 59.182 1.00 96.12 86 LEU A N 1
ATOM 587 C CA . LEU A 1 86 ? -35.170 -5.893 58.814 1.00 96.12 86 LEU A CA 1
ATOM 588 C C . LEU A 1 86 ? -33.705 -5.941 58.359 1.00 96.12 86 LEU A C 1
ATOM 590 O O . LEU A 1 86 ? -33.376 -5.349 57.332 1.00 96.12 86 LEU A O 1
ATOM 594 N N . ARG A 1 87 ? -32.849 -6.700 59.058 1.00 97.38 87 ARG A N 1
ATOM 595 C CA . ARG A 1 87 ? -31.452 -6.909 58.639 1.00 97.38 87 ARG A CA 1
ATOM 596 C C . ARG A 1 87 ? -31.356 -7.590 57.275 1.00 97.38 87 ARG A C 1
ATOM 598 O O . ARG A 1 87 ? -30.560 -7.158 56.446 1.00 97.38 87 ARG A O 1
ATOM 605 N N . ASP A 1 88 ? -32.177 -8.606 57.022 1.00 96.94 88 ASP A N 1
ATOM 606 C CA . ASP A 1 88 ? -32.200 -9.298 55.729 1.00 96.94 88 ASP A CA 1
ATOM 607 C C . ASP A 1 88 ? -32.668 -8.379 54.591 1.00 96.94 88 ASP A C 1
ATOM 609 O O . ASP A 1 88 ? -32.116 -8.422 53.488 1.00 96.94 88 ASP A O 1
ATOM 613 N N . ILE A 1 89 ? -33.651 -7.510 54.856 1.00 97.19 89 ILE A N 1
ATOM 614 C CA . ILE A 1 89 ? -34.115 -6.494 53.903 1.00 97.19 89 ILE A CA 1
ATOM 615 C C . ILE A 1 89 ? -32.988 -5.517 53.567 1.00 97.19 89 ILE A C 1
ATOM 617 O O . ILE A 1 89 ? -32.777 -5.218 52.391 1.00 97.19 89 ILE A O 1
ATOM 621 N N . ASP A 1 90 ? -32.274 -5.014 54.571 1.00 97.12 90 ASP A N 1
ATOM 622 C CA . ASP A 1 90 ? -31.208 -4.037 54.350 1.00 97.12 90 ASP A CA 1
ATOM 623 C C . ASP A 1 90 ? -30.030 -4.661 53.592 1.00 97.12 90 ASP A C 1
ATOM 625 O O . ASP A 1 90 ? -29.579 -4.101 52.591 1.00 97.12 90 ASP A O 1
ATOM 629 N N . LEU A 1 91 ? -29.646 -5.890 53.938 1.00 98.06 91 LEU A N 1
ATOM 630 C CA . LEU A 1 91 ? -28.644 -6.658 53.199 1.00 98.06 91 LEU A CA 1
ATOM 631 C C . LEU A 1 91 ? -29.096 -6.953 51.752 1.00 98.06 91 LEU A C 1
ATOM 633 O O . LEU A 1 91 ? -28.297 -6.909 50.811 1.00 98.06 91 LEU A O 1
ATOM 637 N N . GLY A 1 92 ? -30.388 -7.215 51.542 1.00 97.94 92 GLY A N 1
ATOM 638 C CA . GLY A 1 92 ? -30.988 -7.354 50.214 1.00 97.94 92 GLY A CA 1
ATOM 639 C C . GLY A 1 92 ? -30.899 -6.071 49.381 1.00 97.94 92 GLY A C 1
ATOM 640 O O . GLY A 1 92 ? -30.527 -6.134 48.207 1.00 97.94 92 GLY A O 1
ATOM 641 N N . LYS A 1 93 ? -31.180 -4.907 49.982 1.00 97.81 93 LYS A N 1
ATOM 642 C CA . LYS A 1 93 ? -31.060 -3.593 49.322 1.00 97.81 93 LYS A CA 1
ATOM 643 C C . LYS A 1 93 ? -29.613 -3.263 48.958 1.00 97.81 93 LYS A C 1
ATOM 645 O O . LYS A 1 93 ? -29.371 -2.768 47.861 1.00 97.81 93 LYS A O 1
ATOM 650 N N . GLU A 1 94 ? -28.659 -3.559 49.839 1.00 98.00 94 GLU A N 1
ATOM 651 C CA . GLU A 1 94 ? -27.226 -3.378 49.566 1.00 98.00 94 GLU A CA 1
ATOM 652 C C . GLU A 1 94 ? -26.758 -4.244 48.389 1.00 98.00 94 GLU A C 1
ATOM 654 O O . GLU A 1 94 ? -26.048 -3.776 47.501 1.00 98.00 94 GLU A O 1
ATOM 659 N N . ARG A 1 95 ? -27.210 -5.502 48.317 1.00 97.88 95 ARG A N 1
ATOM 660 C CA . ARG A 1 95 ? -26.923 -6.369 47.161 1.00 97.88 95 ARG A CA 1
ATOM 661 C C . ARG A 1 95 ? -27.553 -5.839 45.875 1.00 97.88 95 ARG A C 1
ATOM 663 O O . ARG A 1 95 ? -26.906 -5.860 44.831 1.00 97.88 95 ARG A O 1
ATOM 670 N N . GLN A 1 96 ? -28.795 -5.358 45.936 1.00 97.94 96 GLN A N 1
ATOM 671 C CA . GLN A 1 96 ? -29.466 -4.764 44.776 1.00 97.94 96 GLN A CA 1
ATOM 672 C C . GLN A 1 96 ? -28.731 -3.520 44.266 1.00 97.94 96 GLN A C 1
ATOM 674 O O . GLN A 1 96 ? -28.558 -3.380 43.055 1.00 97.94 96 GLN A O 1
ATOM 679 N N . SER A 1 97 ? -28.268 -2.641 45.160 1.00 98.00 97 SER A N 1
ATOM 680 C CA . SER A 1 97 ? -27.523 -1.443 44.760 1.00 98.00 97 SER A CA 1
ATOM 681 C C . SER A 1 97 ? -26.154 -1.789 44.167 1.00 98.00 97 SER A C 1
ATOM 683 O O . SER A 1 97 ? -25.764 -1.188 43.165 1.00 98.00 97 SER A O 1
ATOM 685 N N . ALA A 1 98 ? -25.466 -2.803 44.705 1.00 98.06 98 ALA A N 1
ATOM 686 C CA . ALA A 1 98 ? -24.212 -3.304 44.146 1.00 98.06 98 ALA A CA 1
ATOM 687 C C . ALA A 1 98 ? -24.392 -3.864 42.723 1.00 98.06 98 ALA A C 1
ATOM 689 O O . ALA A 1 98 ? -23.656 -3.479 41.816 1.00 98.06 98 ALA A O 1
ATOM 690 N N . ILE A 1 99 ? -25.414 -4.700 42.503 1.00 98.50 99 ILE A N 1
ATOM 691 C CA . ILE A 1 99 ? -25.728 -5.251 41.173 1.00 98.50 99 ILE A CA 1
ATOM 692 C C . ILE A 1 99 ? -26.111 -4.132 40.195 1.00 98.50 99 ILE A C 1
ATOM 694 O O . ILE A 1 99 ? -25.668 -4.139 39.048 1.00 98.50 99 ILE A O 1
ATOM 698 N N . ALA A 1 100 ? -26.898 -3.142 40.629 1.00 97.94 100 ALA A N 1
ATOM 699 C CA . ALA A 1 100 ? -27.260 -2.004 39.784 1.00 97.94 100 ALA A CA 1
ATOM 700 C C . ALA A 1 100 ? -26.025 -1.195 39.345 1.00 97.94 100 ALA A C 1
ATOM 702 O O . ALA A 1 100 ? -25.921 -0.811 38.179 1.00 97.94 100 ALA A O 1
ATOM 703 N N . ALA A 1 101 ? -25.064 -0.983 40.251 1.00 98.38 101 ALA A N 1
ATOM 704 C CA . ALA A 1 101 ? -23.803 -0.320 39.926 1.00 98.38 101 ALA A CA 1
ATOM 705 C C . ALA A 1 101 ? -22.946 -1.140 38.943 1.00 98.38 101 ALA A C 1
ATOM 707 O O . ALA A 1 101 ? -22.328 -0.571 38.039 1.00 98.38 101 ALA A O 1
ATOM 708 N N . GLU A 1 102 ? -22.932 -2.468 39.082 1.00 98.50 102 GLU A N 1
ATOM 709 C CA . GLU A 1 102 ? -22.220 -3.366 38.168 1.00 98.50 102 GLU A CA 1
ATOM 710 C C . GLU A 1 102 ? -22.838 -3.357 36.761 1.00 98.50 102 GLU A C 1
ATOM 712 O O . GLU A 1 102 ? -22.111 -3.216 35.777 1.00 98.50 102 GLU A O 1
ATOM 717 N N . ILE A 1 103 ? -24.172 -3.406 36.655 1.00 98.50 103 ILE A N 1
ATOM 718 C CA . ILE A 1 103 ? -24.895 -3.295 35.375 1.00 98.50 103 ILE A CA 1
ATOM 719 C C . ILE A 1 103 ? -24.556 -1.977 34.673 1.00 98.50 103 ILE A C 1
ATOM 721 O O . ILE A 1 103 ? -24.295 -1.973 33.469 1.00 98.50 103 ILE A O 1
ATOM 725 N N . GLU A 1 104 ? -24.513 -0.865 35.408 1.00 98.50 104 GLU A N 1
ATOM 726 C CA . GLU A 1 104 ? -24.149 0.434 34.835 1.00 98.50 104 GLU A CA 1
ATOM 727 C C . GLU A 1 104 ? -22.684 0.464 34.367 1.00 98.50 104 GLU A C 1
ATOM 729 O O . GLU A 1 104 ? -22.366 1.018 33.313 1.00 98.50 104 GLU A O 1
ATOM 734 N N . SER A 1 105 ? -21.765 -0.171 35.102 1.00 98.44 105 SER A N 1
ATOM 735 C CA . SER A 1 105 ? -20.379 -0.335 34.643 1.00 98.44 105 SER A CA 1
ATOM 736 C C . SER A 1 105 ? -20.299 -1.155 33.353 1.00 98.44 105 SER A C 1
ATOM 738 O O . SER A 1 105 ? -19.706 -0.700 32.377 1.00 98.44 105 SER A O 1
ATOM 740 N N . LEU A 1 106 ? -20.962 -2.314 33.313 1.00 98.56 106 LEU A N 1
ATOM 741 C CA . LEU A 1 106 ? -21.018 -3.194 32.141 1.00 98.56 106 LEU A CA 1
ATOM 742 C C . LEU A 1 106 ? -21.646 -2.498 30.925 1.00 98.56 106 LEU A C 1
ATOM 744 O O . LEU A 1 106 ? -21.185 -2.683 29.799 1.00 98.56 106 LEU A O 1
ATOM 748 N N . SER A 1 107 ? -22.677 -1.677 31.136 1.00 98.38 107 SER A N 1
ATOM 749 C CA . SER A 1 107 ? -23.316 -0.872 30.087 1.00 98.38 107 SER A CA 1
ATOM 750 C C . SER A 1 107 ? -22.341 0.140 29.473 1.00 98.38 107 SER A C 1
ATOM 752 O O . SER A 1 107 ? -22.232 0.252 28.243 1.00 98.38 107 SER A O 1
ATOM 754 N N . ARG A 1 108 ? -21.564 0.830 30.319 1.00 98.56 108 ARG A N 1
ATOM 755 C CA . ARG A 1 108 ? -20.514 1.760 29.877 1.00 98.56 108 ARG A CA 1
ATOM 756 C C . ARG A 1 108 ? -19.394 1.037 29.134 1.00 98.56 108 ARG A C 1
ATOM 758 O O . ARG A 1 108 ? -18.996 1.489 28.060 1.00 98.56 108 ARG A O 1
ATOM 765 N N . ASP A 1 109 ? -18.946 -0.109 29.638 1.00 98.56 109 ASP A N 1
ATOM 766 C CA . ASP A 1 109 ? -17.908 -0.914 28.987 1.00 98.56 109 ASP A CA 1
ATOM 767 C C . ASP A 1 109 ? -18.374 -1.451 27.632 1.00 98.56 109 ASP A C 1
ATOM 769 O O . ASP A 1 109 ? -17.647 -1.354 26.643 1.00 98.56 109 ASP A O 1
ATOM 773 N N . ARG A 1 110 ? -19.615 -1.939 27.542 1.00 98.50 110 ARG A N 1
ATOM 774 C CA . ARG A 1 110 ? -20.219 -2.369 26.275 1.00 98.50 110 ARG A CA 1
ATOM 775 C C . ARG A 1 110 ? -20.272 -1.227 25.264 1.00 98.50 110 ARG A C 1
ATOM 777 O O . ARG A 1 110 ? -19.948 -1.442 24.097 1.00 98.50 110 ARG A O 1
ATOM 784 N N . SER A 1 111 ? -20.671 -0.032 25.695 1.00 98.44 111 SER A N 1
ATOM 785 C CA . SER A 1 111 ? -20.727 1.148 24.823 1.00 98.44 111 SER A CA 1
ATOM 786 C C . SER A 1 111 ? -19.331 1.512 24.312 1.00 98.44 111 SER A C 1
ATOM 788 O O . SER A 1 111 ? -19.124 1.623 23.104 1.00 98.44 111 SER A O 1
ATOM 790 N N . ARG A 1 112 ? -18.338 1.550 25.209 1.00 98.50 112 ARG A N 1
ATOM 791 C CA . ARG A 1 112 ? -16.932 1.803 24.867 1.00 98.50 112 ARG A CA 1
ATOM 792 C C . ARG A 1 112 ? -16.362 0.760 23.901 1.00 98.50 112 ARG A C 1
ATOM 794 O O . ARG A 1 112 ? -15.677 1.120 22.946 1.00 98.50 112 ARG A O 1
ATOM 801 N N . LEU A 1 113 ? -16.631 -0.525 24.127 1.00 98.69 113 LEU A N 1
ATOM 802 C CA . LEU A 1 113 ? -16.191 -1.600 23.232 1.00 98.69 113 LEU A CA 1
ATOM 803 C C . LEU A 1 113 ? -16.864 -1.493 21.862 1.00 98.69 113 LEU A C 1
ATOM 805 O O . LEU A 1 113 ? -16.201 -1.677 20.844 1.00 98.69 113 LEU A O 1
ATOM 809 N N . SER A 1 114 ? -18.154 -1.149 21.818 1.00 98.38 114 SER A N 1
ATOM 810 C CA . SER A 1 114 ? -18.869 -0.918 20.560 1.00 98.38 114 SER A CA 1
ATOM 811 C C . SER A 1 114 ? -18.235 0.219 19.755 1.00 98.38 114 SER A C 1
ATOM 813 O O . SER A 1 114 ? -18.009 0.068 18.556 1.00 98.38 114 SER A O 1
ATOM 815 N N . GLU A 1 115 ? -17.899 1.336 20.401 1.00 98.56 115 GLU A N 1
ATOM 816 C CA . GLU A 1 115 ? -17.200 2.456 19.757 1.00 98.56 115 GLU A CA 1
ATOM 817 C C . GLU A 1 115 ? -15.817 2.047 19.242 1.00 98.56 115 GLU A C 1
ATOM 819 O O . GLU A 1 115 ? -15.444 2.381 18.117 1.00 98.56 115 GLU A O 1
ATOM 824 N N . GLN A 1 116 ? -15.063 1.278 20.032 1.00 98.56 116 GLN A N 1
ATOM 825 C CA . GLN A 1 116 ? -13.752 0.775 19.625 1.00 98.56 116 GLN A CA 1
ATOM 826 C C . GLN A 1 116 ? -13.840 -0.172 18.426 1.00 98.56 116 GLN A C 1
ATOM 828 O O . GLN A 1 116 ? -13.006 -0.063 17.532 1.00 98.56 116 GLN A O 1
ATOM 833 N N . LEU A 1 117 ? -14.841 -1.056 18.376 1.00 98.75 117 LEU A N 1
ATOM 834 C CA . LEU A 1 117 ? -15.064 -1.963 17.245 1.00 98.75 117 LEU A CA 1
ATOM 835 C C . LEU A 1 117 ? -15.409 -1.210 15.958 1.00 98.75 117 LEU A C 1
ATOM 837 O O . LEU A 1 117 ? -14.916 -1.560 14.886 1.00 98.75 117 LEU A O 1
ATOM 841 N N . VAL A 1 118 ? -16.230 -0.163 16.052 1.00 98.56 118 VAL A N 1
ATOM 842 C CA . VAL A 1 118 ? -16.525 0.694 14.896 1.00 98.56 118 VAL A CA 1
ATOM 843 C C . VAL A 1 118 ? -15.257 1.422 14.451 1.00 98.56 118 VAL A C 1
ATOM 845 O O . VAL A 1 118 ? -14.898 1.365 13.277 1.00 98.56 118 VAL A O 1
ATOM 848 N N . ALA A 1 119 ? -14.518 2.019 15.389 1.00 98.31 119 ALA A N 1
ATOM 849 C CA . ALA A 1 119 ? -13.288 2.740 15.083 1.00 98.31 119 ALA A CA 1
ATOM 850 C C . ALA A 1 119 ? -12.201 1.840 14.466 1.00 98.31 119 ALA A C 1
ATOM 852 O O . ALA A 1 119 ? -11.484 2.276 13.564 1.00 98.31 119 ALA A O 1
ATOM 853 N N . THR A 1 120 ? -12.048 0.594 14.925 1.00 98.62 120 THR A N 1
ATOM 854 C CA . THR A 1 120 ? -11.110 -0.362 14.313 1.00 98.62 120 THR A CA 1
ATOM 855 C C . THR A 1 120 ? -11.592 -0.824 12.946 1.00 98.62 120 THR A C 1
ATOM 857 O O . THR A 1 120 ? -10.776 -0.899 12.029 1.00 98.62 120 THR A O 1
ATOM 860 N N . GLY A 1 121 ? -12.896 -1.059 12.779 1.00 98.50 121 GLY A N 1
ATOM 861 C CA . GLY A 1 121 ? -13.496 -1.372 11.482 1.00 98.50 121 GLY A CA 1
ATOM 862 C C . GLY A 1 121 ? -13.263 -0.271 10.446 1.00 98.50 121 GLY A C 1
ATOM 863 O O . GLY A 1 121 ? -12.892 -0.560 9.311 1.00 98.50 121 GLY A O 1
ATOM 864 N N . ASP A 1 122 ? -13.398 0.995 10.836 1.00 98.50 122 ASP A N 1
ATOM 865 C CA . ASP A 1 122 ? -13.154 2.126 9.937 1.00 98.50 122 ASP A CA 1
ATOM 866 C C . ASP A 1 122 ? -11.668 2.299 9.598 1.00 98.50 122 ASP A C 1
ATOM 868 O O . ASP A 1 122 ? -11.331 2.566 8.443 1.00 98.50 122 ASP A O 1
ATOM 872 N N . ARG A 1 123 ? -10.761 2.071 10.559 1.00 98.25 123 ARG A N 1
ATOM 873 C CA . ARG A 1 123 ? -9.311 2.044 10.289 1.00 98.25 123 ARG A CA 1
ATOM 874 C C . ARG A 1 123 ? -8.925 0.916 9.335 1.00 98.25 123 ARG A C 1
ATOM 876 O O . ARG A 1 123 ? -8.095 1.143 8.460 1.00 98.25 123 ARG A O 1
ATOM 883 N N . LEU A 1 124 ? -9.526 -0.266 9.489 1.00 98.19 124 LEU A N 1
ATOM 884 C CA . LEU A 1 124 ? -9.296 -1.397 8.592 1.00 98.19 124 LEU A CA 1
ATOM 885 C C . LEU A 1 124 ? -9.747 -1.059 7.168 1.00 98.19 124 LEU A C 1
ATOM 887 O O . LEU A 1 124 ? -8.957 -1.192 6.242 1.00 98.19 124 LEU A O 1
ATOM 891 N N . ARG A 1 125 ? -10.964 -0.527 7.001 1.00 98.25 125 ARG A N 1
ATOM 892 C CA . ARG A 1 125 ? -11.475 -0.100 5.686 1.00 98.25 125 ARG A CA 1
ATOM 893 C C . ARG A 1 125 ? -10.595 0.964 5.036 1.00 98.25 125 ARG A C 1
ATOM 895 O O . ARG A 1 125 ? -10.410 0.957 3.824 1.00 98.25 125 ARG A O 1
ATOM 902 N N . GLU A 1 126 ? -10.067 1.902 5.818 1.00 97.94 126 GLU A N 1
ATOM 903 C CA . GLU A 1 126 ? -9.149 2.914 5.294 1.00 97.94 126 GLU A CA 1
ATOM 904 C C . GLU A 1 126 ? -7.812 2.310 4.851 1.00 97.94 126 GLU A C 1
ATOM 906 O O . GLU A 1 126 ? -7.305 2.665 3.787 1.00 97.94 126 GLU A O 1
ATOM 911 N N . ALA A 1 127 ? -7.265 1.369 5.623 1.00 96.19 127 ALA A N 1
ATOM 912 C CA . ALA A 1 127 ? -6.068 0.630 5.234 1.00 96.19 127 ALA A CA 1
ATOM 913 C C . ALA A 1 127 ? -6.305 -0.191 3.954 1.00 96.19 127 ALA A C 1
ATOM 915 O O . ALA A 1 127 ? -5.510 -0.097 3.025 1.00 96.19 127 ALA A O 1
ATOM 916 N N . GLU A 1 128 ? -7.433 -0.899 3.847 1.00 96.44 128 GLU A N 1
ATOM 917 C CA . GLU A 1 128 ? -7.825 -1.639 2.637 1.00 96.44 128 GLU A CA 1
ATOM 918 C C . GLU A 1 128 ? -7.922 -0.718 1.411 1.00 96.44 128 GLU A C 1
ATOM 920 O O . GLU A 1 128 ? -7.358 -1.022 0.363 1.00 96.44 128 GLU A O 1
ATOM 925 N N . ARG A 1 129 ? -8.554 0.460 1.541 1.00 97.31 129 ARG A N 1
ATOM 926 C CA . ARG A 1 129 ? -8.616 1.446 0.445 1.00 97.31 129 ARG A CA 1
ATOM 927 C C . ARG A 1 129 ? -7.235 1.923 0.009 1.00 97.31 129 ARG A C 1
ATOM 929 O O . ARG A 1 129 ? -7.006 2.124 -1.184 1.00 97.31 129 ARG A O 1
ATOM 936 N N . ARG A 1 130 ? -6.323 2.139 0.957 1.00 95.38 130 ARG A N 1
ATOM 937 C CA . ARG A 1 130 ? -4.939 2.518 0.649 1.00 95.38 130 ARG A CA 1
ATOM 938 C C . ARG A 1 130 ? -4.204 1.395 -0.073 1.00 95.38 130 ARG A C 1
ATOM 940 O O . ARG A 1 130 ? -3.585 1.677 -1.096 1.00 95.38 130 ARG A O 1
ATOM 947 N N . LEU A 1 131 ? -4.328 0.154 0.399 1.00 95.88 131 LEU A N 1
ATOM 948 C CA . LEU A 1 131 ? -3.738 -1.022 -0.244 1.00 95.88 131 LEU A CA 1
ATOM 949 C C . LEU A 1 131 ? -4.246 -1.186 -1.681 1.00 95.88 131 LEU A C 1
ATOM 951 O O . LEU A 1 131 ? -3.433 -1.322 -2.592 1.00 95.88 131 LEU A O 1
ATOM 955 N N . ASP A 1 132 ? -5.555 -1.051 -1.910 1.00 96.31 132 ASP A N 1
ATOM 956 C CA . ASP A 1 132 ? -6.155 -1.107 -3.251 1.00 96.31 132 ASP A CA 1
ATOM 957 C C . ASP A 1 132 ? -5.578 -0.039 -4.198 1.00 96.31 132 ASP A C 1
ATOM 959 O O . ASP A 1 132 ? -5.353 -0.289 -5.387 1.00 96.31 132 ASP A O 1
ATOM 963 N N . LEU A 1 133 ? -5.362 1.184 -3.700 1.00 95.62 133 LEU A N 1
ATOM 964 C CA . LEU A 1 133 ? -4.767 2.267 -4.488 1.00 95.62 133 LEU A CA 1
ATOM 965 C C . LEU A 1 133 ? -3.296 1.985 -4.811 1.00 95.62 133 LEU A C 1
ATOM 967 O O . LEU A 1 133 ? -2.878 2.201 -5.951 1.00 95.62 133 LEU A O 1
ATOM 971 N N . THR A 1 134 ? -2.528 1.497 -3.837 1.00 95.56 134 THR A N 1
ATOM 972 C CA . THR A 1 134 ? -1.120 1.116 -4.013 1.00 95.56 134 THR A CA 1
ATOM 973 C C . THR A 1 134 ? -0.986 -0.046 -5.000 1.00 95.56 134 THR A C 1
ATOM 975 O O . THR A 1 134 ? -0.188 0.037 -5.933 1.00 95.56 134 THR A O 1
ATOM 978 N N . GLU A 1 135 ? -1.821 -1.084 -4.893 1.00 95.12 135 GLU A N 1
ATOM 979 C CA . GLU A 1 135 ? -1.818 -2.223 -5.821 1.00 95.12 135 GLU A CA 1
ATOM 980 C C . GLU A 1 135 ? -2.105 -1.769 -7.260 1.00 95.12 135 GLU A C 1
ATOM 982 O O . GLU A 1 135 ? -1.389 -2.142 -8.194 1.00 95.12 135 GLU A O 1
ATOM 987 N N . ARG A 1 136 ? -3.101 -0.893 -7.458 1.00 96.69 136 ARG A N 1
ATOM 988 C CA . ARG A 1 136 ? -3.395 -0.319 -8.784 1.00 96.69 136 ARG A CA 1
ATOM 989 C C . ARG A 1 136 ? -2.208 0.453 -9.351 1.00 96.69 136 ARG A C 1
ATOM 991 O O . ARG A 1 136 ? -1.882 0.273 -10.523 1.00 96.69 136 ARG A O 1
ATOM 998 N N . ARG A 1 137 ? -1.544 1.270 -8.529 1.00 96.12 137 ARG A N 1
ATOM 999 C CA . ARG A 1 137 ? -0.349 2.021 -8.943 1.00 96.12 137 ARG A CA 1
ATOM 1000 C C . ARG A 1 137 ? 0.791 1.096 -9.351 1.00 96.12 137 ARG A C 1
ATOM 1002 O O . ARG A 1 137 ? 1.401 1.341 -10.387 1.00 96.12 137 ARG A O 1
ATOM 1009 N N . ILE A 1 138 ? 1.048 0.028 -8.594 1.00 96.44 138 ILE A N 1
ATOM 1010 C CA . ILE A 1 138 ? 2.069 -0.973 -8.940 1.00 96.44 138 ILE A CA 1
ATOM 1011 C C . ILE A 1 138 ? 1.754 -1.600 -10.302 1.00 96.44 138 ILE A C 1
ATOM 1013 O O . ILE A 1 138 ? 2.621 -1.646 -11.174 1.00 96.44 138 ILE A O 1
ATOM 1017 N N . VAL A 1 139 ? 0.504 -2.013 -10.528 1.00 96.81 139 VAL A N 1
ATOM 1018 C CA . VAL A 1 139 ? 0.077 -2.604 -11.808 1.00 96.81 139 VAL A CA 1
ATOM 1019 C C . VAL A 1 139 ? 0.239 -1.626 -12.978 1.00 96.81 139 VAL A C 1
ATOM 1021 O O . VAL A 1 139 ? 0.622 -2.035 -14.078 1.00 96.81 139 VAL A O 1
ATOM 1024 N N . ASP A 1 140 ? -0.055 -0.344 -12.773 1.00 97.12 140 ASP A N 1
ATOM 1025 C CA . ASP A 1 140 ? 0.107 0.679 -13.806 1.00 97.12 140 ASP A CA 1
ATOM 1026 C C . ASP A 1 140 ? 1.592 0.945 -14.112 1.00 97.12 140 ASP A C 1
ATOM 1028 O O . ASP A 1 140 ? 1.978 0.924 -15.284 1.00 97.12 140 ASP A O 1
ATOM 1032 N N . LEU A 1 141 ? 2.440 1.062 -13.083 1.00 97.25 141 LEU A N 1
ATOM 1033 C CA . LEU A 1 141 ? 3.895 1.194 -13.234 1.00 97.25 141 LEU A CA 1
ATOM 1034 C C . LEU A 1 141 ? 4.507 -0.007 -13.966 1.00 97.25 141 LEU A C 1
ATOM 1036 O O . LEU A 1 141 ? 5.327 0.166 -14.867 1.00 97.25 141 LEU A O 1
ATOM 1040 N N . GLU A 1 142 ? 4.090 -1.229 -13.635 1.00 95.44 142 GLU A N 1
ATOM 1041 C CA . GLU A 1 142 ? 4.543 -2.442 -14.325 1.00 95.44 142 GLU A CA 1
ATOM 1042 C C . GLU A 1 142 ? 4.133 -2.466 -15.800 1.00 95.44 142 GLU A C 1
ATOM 1044 O O . GLU A 1 142 ? 4.912 -2.892 -16.662 1.00 95.44 142 GLU A O 1
ATOM 1049 N N . ARG A 1 143 ? 2.923 -1.989 -16.111 1.00 97.62 143 ARG A N 1
ATOM 1050 C CA . ARG A 1 143 ? 2.444 -1.889 -17.493 1.00 97.62 143 ARG A CA 1
ATOM 1051 C C . ARG A 1 143 ? 3.274 -0.889 -18.290 1.00 97.62 143 ARG A C 1
ATOM 1053 O O . ARG A 1 143 ? 3.644 -1.182 -19.430 1.00 97.62 143 ARG A O 1
ATOM 1060 N N . ASP A 1 144 ? 3.574 0.261 -17.701 1.00 96.06 144 ASP A N 1
ATOM 1061 C CA . ASP A 1 144 ? 4.388 1.289 -18.342 1.00 96.06 144 ASP A CA 1
ATOM 1062 C C . ASP A 1 144 ? 5.837 0.819 -18.517 1.00 96.06 144 ASP A C 1
ATOM 1064 O O . ASP A 1 144 ? 6.395 0.961 -19.607 1.00 96.06 144 ASP A O 1
ATOM 1068 N N . LEU A 1 145 ? 6.406 0.130 -17.523 1.00 96.62 145 LEU A N 1
ATOM 1069 C CA . LEU A 1 145 ? 7.703 -0.539 -17.643 1.00 96.62 145 LEU A CA 1
ATOM 1070 C C . LEU A 1 145 ? 7.737 -1.538 -18.802 1.00 96.62 145 LEU A C 1
ATOM 1072 O O . LEU A 1 145 ? 8.663 -1.513 -19.616 1.00 96.62 145 LEU A O 1
ATOM 1076 N N . ALA A 1 146 ? 6.735 -2.413 -18.902 1.00 96.12 146 ALA A N 1
ATOM 1077 C CA . ALA A 1 146 ? 6.658 -3.395 -19.979 1.00 96.12 146 ALA A CA 1
ATOM 1078 C C . ALA A 1 146 ? 6.564 -2.721 -21.359 1.00 96.12 146 ALA A C 1
ATOM 1080 O O . ALA A 1 146 ? 7.264 -3.128 -22.291 1.00 96.12 146 ALA A O 1
ATOM 1081 N N . ARG A 1 147 ? 5.752 -1.661 -21.483 1.00 96.44 147 ARG A N 1
ATOM 1082 C CA . ARG A 1 147 ? 5.613 -0.882 -22.724 1.00 96.44 147 ARG A CA 1
ATOM 1083 C C . ARG A 1 147 ? 6.937 -0.228 -23.125 1.00 96.44 147 ARG A C 1
ATOM 1085 O O . ARG A 1 147 ? 7.357 -0.362 -24.276 1.00 96.44 147 ARG A O 1
ATOM 1092 N N . THR A 1 148 ? 7.611 0.431 -22.186 1.00 95.12 148 THR A N 1
ATOM 1093 C CA . THR A 1 148 ? 8.887 1.117 -22.438 1.00 95.12 148 THR A CA 1
ATOM 1094 C C . THR A 1 148 ? 9.985 0.122 -22.811 1.00 95.12 148 THR A C 1
ATOM 1096 O O . THR A 1 148 ? 10.680 0.320 -23.808 1.00 95.12 148 THR A O 1
ATOM 1099 N N . ARG A 1 149 ? 10.088 -1.012 -22.104 1.00 95.94 149 ARG A N 1
ATOM 1100 C CA . ARG A 1 149 ? 11.037 -2.086 -22.450 1.00 95.94 149 ARG A CA 1
ATOM 1101 C C . ARG A 1 149 ? 10.787 -2.658 -23.846 1.00 95.94 149 ARG A C 1
ATOM 1103 O O . ARG A 1 149 ? 11.746 -2.881 -24.581 1.00 95.94 149 ARG A O 1
ATOM 1110 N N . ALA A 1 150 ? 9.527 -2.863 -24.233 1.00 95.50 150 ALA A N 1
ATOM 1111 C CA . ALA A 1 150 ? 9.185 -3.341 -25.572 1.00 95.50 150 ALA A CA 1
ATOM 1112 C C . ALA A 1 150 ? 9.584 -2.332 -26.665 1.00 95.50 150 ALA A C 1
ATOM 1114 O O . ALA A 1 150 ? 10.180 -2.723 -27.670 1.00 95.50 150 ALA A O 1
ATOM 1115 N N . SER A 1 151 ? 9.324 -1.036 -26.447 1.00 92.88 151 SER A N 1
ATOM 1116 C CA . SER A 1 151 ? 9.744 0.041 -27.359 1.00 92.88 151 SER A CA 1
ATOM 1117 C C . SER A 1 151 ? 11.267 0.070 -27.543 1.00 92.88 151 SER A C 1
ATOM 1119 O O . SER A 1 151 ? 11.768 0.050 -28.670 1.00 92.88 151 SER A O 1
ATOM 1121 N N . LEU A 1 152 ? 12.017 0.018 -26.437 1.00 95.50 152 LEU A N 1
ATOM 1122 C CA . LEU A 1 152 ? 13.482 -0.002 -26.454 1.00 95.50 152 LEU A CA 1
ATOM 1123 C C . LEU A 1 152 ? 14.039 -1.258 -27.137 1.00 95.50 152 LEU A C 1
ATOM 1125 O O . LEU A 1 152 ? 14.997 -1.169 -27.907 1.00 95.50 152 LEU A O 1
ATOM 1129 N N . ALA A 1 153 ? 13.427 -2.424 -26.911 1.00 94.00 153 ALA A N 1
ATOM 1130 C CA . ALA A 1 153 ? 13.811 -3.661 -27.585 1.00 94.00 153 ALA A CA 1
ATOM 1131 C C . ALA A 1 153 ? 13.606 -3.574 -29.108 1.00 94.00 153 ALA A C 1
ATOM 1133 O O . ALA A 1 153 ? 14.480 -4.010 -29.861 1.00 94.00 153 ALA A O 1
ATOM 1134 N N . GLY A 1 154 ? 12.503 -2.963 -29.557 1.00 91.62 154 GLY A N 1
ATOM 1135 C CA . GLY A 1 154 ? 12.245 -2.698 -30.975 1.00 91.62 154 GLY A CA 1
ATOM 1136 C C . GLY A 1 154 ? 13.305 -1.786 -31.597 1.00 91.62 154 GLY A C 1
ATOM 1137 O O . GLY A 1 154 ? 13.896 -2.136 -32.619 1.00 91.62 154 GLY A O 1
ATOM 1138 N N . ARG A 1 155 ? 13.625 -0.663 -30.939 1.00 92.38 155 ARG A N 1
ATOM 1139 C CA . ARG A 1 155 ? 14.675 0.268 -31.397 1.00 92.38 155 ARG A CA 1
ATOM 1140 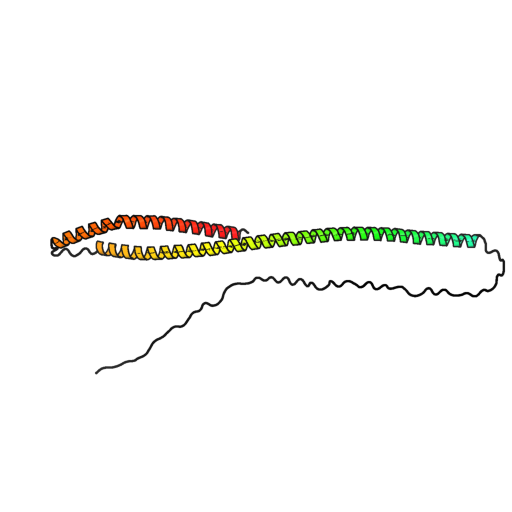C C . ARG A 1 155 ? 16.055 -0.385 -31.451 1.00 92.38 155 ARG A C 1
ATOM 1142 O O . ARG A 1 155 ? 16.791 -0.172 -32.410 1.00 92.38 155 ARG A O 1
ATOM 1149 N N . ARG A 1 156 ? 16.395 -1.223 -30.466 1.00 92.31 156 ARG A N 1
ATOM 1150 C CA . ARG A 1 156 ? 17.650 -1.990 -30.463 1.00 92.31 156 ARG A CA 1
ATOM 1151 C C . ARG A 1 156 ? 17.757 -2.923 -31.673 1.00 92.31 156 ARG A C 1
ATOM 1153 O O . ARG A 1 156 ? 18.845 -3.050 -32.221 1.00 92.31 156 ARG A O 1
ATOM 1160 N N . GLY A 1 157 ? 16.655 -3.557 -32.083 1.00 90.81 157 GLY A N 1
ATOM 1161 C CA . GLY A 1 157 ? 16.610 -4.383 -33.294 1.00 90.81 157 GLY A CA 1
ATOM 1162 C C . GLY A 1 157 ? 16.934 -3.573 -34.549 1.00 90.81 157 GLY A C 1
ATOM 1163 O O . GLY A 1 157 ? 17.863 -3.912 -35.274 1.00 90.81 157 GLY A O 1
ATOM 1164 N N . VAL A 1 158 ? 16.256 -2.434 -34.727 1.00 90.19 158 VAL A N 1
ATOM 1165 C CA . VAL A 1 158 ? 16.501 -1.525 -35.860 1.00 90.19 158 VAL A CA 1
ATOM 1166 C C . VAL A 1 158 ? 17.951 -1.026 -35.880 1.00 90.19 158 VAL A C 1
ATOM 1168 O O . VAL A 1 158 ? 18.594 -1.040 -36.927 1.00 90.19 158 VAL A O 1
ATOM 1171 N N . LEU A 1 159 ? 18.503 -0.627 -34.729 1.00 90.12 159 LEU A N 1
ATOM 1172 C CA . LEU A 1 159 ? 19.900 -0.189 -34.635 1.00 90.12 159 LEU A CA 1
ATOM 1173 C C . LEU A 1 159 ? 20.888 -1.311 -34.978 1.00 90.12 159 LEU A C 1
ATOM 1175 O O . LEU A 1 159 ? 21.893 -1.048 -35.637 1.00 90.12 159 LEU A O 1
ATOM 1179 N N . ALA A 1 160 ? 20.612 -2.551 -34.568 1.00 92.56 160 ALA A N 1
ATOM 1180 C CA . ALA A 1 160 ? 21.442 -3.697 -34.928 1.00 92.56 160 ALA A CA 1
ATOM 1181 C C . ALA A 1 160 ? 21.452 -3.934 -36.447 1.00 92.56 160 ALA A C 1
ATOM 1183 O O . ALA A 1 160 ? 22.523 -4.152 -37.015 1.00 92.56 160 ALA A O 1
ATOM 1184 N N . ASP A 1 161 ? 20.300 -3.812 -37.111 1.00 90.06 161 ASP A N 1
ATOM 1185 C CA . ASP A 1 161 ? 20.187 -3.952 -38.567 1.00 90.06 161 ASP A CA 1
ATOM 1186 C C . ASP A 1 161 ? 20.945 -2.843 -39.309 1.00 90.06 161 ASP A C 1
ATOM 1188 O O . ASP A 1 161 ? 21.691 -3.111 -40.257 1.00 90.06 161 ASP A O 1
ATOM 1192 N N . VAL A 1 162 ? 20.814 -1.593 -38.848 1.00 89.75 162 VAL A N 1
ATOM 1193 C CA . VAL A 1 162 ? 21.538 -0.447 -39.421 1.00 89.75 162 VAL A CA 1
ATOM 1194 C C . VAL A 1 162 ? 23.049 -0.613 -39.239 1.00 89.75 162 VAL A C 1
ATOM 1196 O O . VAL A 1 162 ? 23.805 -0.455 -40.200 1.00 89.75 162 VAL A O 1
ATOM 1199 N N . LEU A 1 163 ? 23.510 -0.983 -38.041 1.00 89.69 163 LEU A N 1
ATOM 1200 C CA . LEU A 1 163 ? 24.932 -1.228 -37.778 1.00 89.69 163 LEU A CA 1
ATOM 1201 C C . LEU A 1 163 ? 25.473 -2.395 -38.612 1.00 89.69 163 LEU A C 1
ATOM 1203 O O . LEU A 1 163 ? 26.575 -2.291 -39.152 1.00 89.69 163 LEU A O 1
ATOM 1207 N N . ALA A 1 164 ? 24.696 -3.466 -38.786 1.00 90.38 164 ALA A N 1
ATOM 1208 C CA . ALA A 1 164 ? 25.062 -4.582 -39.652 1.00 90.38 164 ALA A CA 1
ATOM 1209 C C . ALA A 1 164 ? 25.197 -4.144 -41.121 1.00 90.38 164 ALA A C 1
ATOM 1211 O O . ALA A 1 164 ? 26.157 -4.530 -41.797 1.00 90.38 164 ALA A O 1
ATOM 1212 N N . ALA A 1 165 ? 24.286 -3.296 -41.612 1.00 87.38 165 ALA A N 1
ATOM 1213 C CA . ALA A 1 165 ? 24.364 -2.733 -42.958 1.00 87.38 165 ALA A CA 1
ATOM 1214 C C . ALA A 1 165 ? 25.621 -1.862 -43.143 1.00 87.38 165 ALA A C 1
ATOM 1216 O O . ALA A 1 165 ? 26.350 -2.045 -44.123 1.00 87.38 165 ALA A O 1
ATOM 1217 N N . LEU A 1 166 ? 25.925 -0.979 -42.184 1.00 85.88 166 LEU A N 1
ATOM 1218 C CA . LEU A 1 166 ? 27.116 -0.120 -42.213 1.00 85.88 166 LEU A CA 1
ATOM 1219 C C . LEU A 1 166 ? 28.416 -0.929 -42.136 1.00 85.88 166 LEU A C 1
ATOM 1221 O O . LEU A 1 166 ? 29.347 -0.690 -42.907 1.00 85.88 166 LEU A O 1
ATOM 1225 N N . GLN A 1 167 ? 28.475 -1.932 -41.259 1.00 86.12 167 GLN A N 1
ATOM 1226 C CA . GLN A 1 167 ? 29.638 -2.808 -41.138 1.00 86.12 167 GLN A CA 1
ATOM 1227 C C . GLN A 1 167 ? 29.868 -3.620 -42.419 1.00 86.12 167 GLN A C 1
ATOM 1229 O O . GLN A 1 167 ? 31.016 -3.808 -42.826 1.00 86.12 167 GLN A O 1
ATOM 1234 N N . ARG A 1 168 ? 28.798 -4.065 -43.090 1.00 83.75 168 ARG A N 1
ATOM 1235 C CA . ARG A 1 168 ? 28.891 -4.769 -44.377 1.00 83.75 168 ARG A CA 1
ATOM 1236 C C . ARG A 1 168 ? 29.451 -3.872 -45.484 1.00 83.75 168 ARG A C 1
ATOM 1238 O O . ARG A 1 168 ? 30.299 -4.336 -46.242 1.00 83.75 168 ARG A O 1
ATOM 1245 N N . ILE A 1 169 ? 29.023 -2.608 -45.549 1.00 76.19 169 ILE A N 1
ATOM 1246 C CA . ILE A 1 169 ? 29.554 -1.612 -46.499 1.00 76.19 169 ILE A CA 1
ATOM 1247 C C . ILE A 1 169 ? 31.037 -1.330 -46.216 1.00 76.19 169 ILE A C 1
ATOM 1249 O O . ILE A 1 169 ? 31.841 -1.296 -47.142 1.00 76.19 169 ILE A O 1
ATOM 1253 N N . GLY A 1 170 ? 31.418 -1.187 -44.942 1.00 76.75 170 GLY A N 1
ATOM 1254 C CA . GLY A 1 170 ? 32.806 -0.917 -44.554 1.00 76.75 170 GLY A CA 1
ATOM 1255 C C . GLY A 1 170 ? 33.769 -2.092 -44.764 1.00 76.75 170 GLY A C 1
ATOM 1256 O O . GLY A 1 170 ? 34.964 -1.873 -44.947 1.00 76.75 170 GLY A O 1
ATOM 1257 N N . ARG A 1 171 ? 33.275 -3.338 -44.739 1.00 80.44 171 ARG A N 1
ATOM 1258 C CA . ARG A 1 171 ? 34.115 -4.546 -44.841 1.00 80.44 171 ARG A CA 1
ATOM 1259 C C . ARG A 1 171 ? 34.223 -5.117 -46.254 1.00 80.44 171 ARG A C 1
ATOM 1261 O O . ARG A 1 171 ? 35.218 -5.768 -46.546 1.00 80.44 171 ARG A O 1
ATOM 1268 N N . ASN A 1 172 ? 33.245 -4.841 -47.116 1.00 64.75 172 ASN A N 1
ATOM 1269 C CA . ASN A 1 172 ? 33.252 -5.219 -48.530 1.00 64.75 172 ASN A CA 1
ATOM 1270 C C . ASN A 1 172 ? 33.145 -3.967 -49.419 1.00 64.75 172 ASN A C 1
ATOM 1272 O O . ASN A 1 172 ? 32.121 -3.787 -50.087 1.00 64.75 172 ASN A O 1
ATOM 1276 N N . PRO A 1 173 ? 34.160 -3.080 -49.429 1.00 67.44 173 PRO A N 1
ATOM 1277 C CA . PRO A 1 173 ? 34.198 -2.010 -50.415 1.00 67.44 173 PRO A CA 1
ATOM 1278 C C . PRO A 1 173 ? 34.249 -2.627 -51.828 1.00 67.44 173 PRO A C 1
ATOM 1280 O O . PRO A 1 173 ? 34.866 -3.684 -52.002 1.00 67.44 173 PRO A O 1
ATOM 1283 N N . PRO A 1 174 ? 33.585 -2.025 -52.832 1.00 64.81 174 PRO A N 1
ATOM 1284 C CA . PRO A 1 174 ? 33.545 -2.568 -54.189 1.00 64.81 174 PRO A CA 1
ATOM 1285 C C . PRO A 1 174 ? 34.973 -2.844 -54.707 1.00 64.81 174 PRO A C 1
ATOM 1287 O O . PRO A 1 174 ? 35.857 -2.004 -54.515 1.00 64.81 174 PRO A O 1
ATOM 1290 N N . PRO A 1 175 ? 35.236 -4.026 -55.304 1.00 65.19 175 PRO A N 1
ATOM 1291 C CA . PRO A 1 175 ? 36.584 -4.461 -55.665 1.00 65.19 175 PRO A CA 1
ATOM 1292 C C . PRO A 1 175 ? 37.234 -3.481 -56.645 1.00 65.19 175 PRO A C 1
ATOM 1294 O O . PRO A 1 175 ? 36.646 -3.120 -57.660 1.00 65.19 175 PRO A O 1
ATOM 1297 N N . ALA A 1 176 ? 38.475 -3.084 -56.355 1.00 66.06 176 ALA A N 1
ATOM 1298 C CA . ALA A 1 176 ? 39.222 -2.039 -57.063 1.00 66.06 176 ALA A CA 1
ATOM 1299 C C . ALA A 1 176 ? 39.715 -2.428 -58.477 1.00 66.06 176 ALA A C 1
ATOM 1301 O O . ALA A 1 176 ? 40.728 -1.914 -58.951 1.00 66.06 176 ALA A O 1
ATOM 1302 N N . ILE A 1 177 ? 39.026 -3.332 -59.172 1.00 55.09 177 ILE A N 1
ATOM 1303 C CA . ILE A 1 177 ? 39.379 -3.725 -60.538 1.00 55.09 177 ILE A CA 1
ATOM 1304 C C . ILE A 1 177 ? 38.573 -2.838 -61.502 1.00 55.09 177 ILE A C 1
ATOM 1306 O O . ILE A 1 177 ? 37.424 -3.125 -61.813 1.00 55.09 177 ILE A O 1
ATOM 1310 N N . ALA A 1 178 ? 39.215 -1.742 -61.933 1.00 51.94 178 ALA A N 1
ATOM 1311 C CA . ALA A 1 178 ? 38.763 -0.742 -62.915 1.00 51.94 178 ALA A CA 1
ATOM 1312 C C . ALA A 1 178 ? 37.514 0.081 -62.532 1.00 51.94 178 ALA A C 1
ATOM 1314 O O . ALA A 1 178 ? 36.491 0.067 -63.212 1.00 51.94 178 ALA A O 1
ATOM 1315 N N . VAL A 1 179 ? 37.641 0.863 -61.459 1.00 60.28 179 VAL A N 1
ATOM 1316 C CA . VAL A 1 179 ? 36.658 1.876 -61.043 1.00 60.28 179 VAL A CA 1
ATOM 1317 C C . VAL A 1 179 ? 36.671 3.038 -62.047 1.00 60.28 179 VAL A C 1
ATOM 1319 O O . VAL A 1 179 ? 37.726 3.632 -62.291 1.00 60.28 179 VAL A O 1
ATOM 1322 N N . ARG A 1 180 ? 35.521 3.361 -62.652 1.00 72.88 180 ARG A N 1
ATOM 1323 C CA . ARG A 1 180 ? 35.392 4.520 -63.557 1.00 72.88 180 ARG A CA 1
ATOM 1324 C C . ARG A 1 180 ? 35.354 5.815 -62.718 1.00 72.88 180 ARG A C 1
ATOM 1326 O O . ARG A 1 180 ? 34.926 5.761 -61.564 1.00 72.88 180 ARG A O 1
ATOM 1333 N N . PRO A 1 181 ? 35.782 6.987 -63.228 1.00 72.56 181 PRO A N 1
ATOM 1334 C CA . PRO A 1 181 ? 35.736 8.245 -62.463 1.00 72.56 181 PRO A CA 1
ATOM 1335 C C . PRO A 1 181 ? 34.332 8.584 -61.919 1.00 72.56 181 PRO A C 1
ATOM 1337 O O . PRO A 1 181 ? 34.206 9.243 -60.884 1.00 72.56 181 PRO A O 1
ATOM 1340 N N . GLU A 1 182 ? 33.276 8.072 -62.550 1.00 75.94 182 GLU A N 1
ATOM 1341 C CA . GLU A 1 182 ? 31.889 8.190 -62.099 1.00 75.94 182 GLU A CA 1
ATOM 1342 C C . GLU A 1 182 ? 31.598 7.430 -60.785 1.00 75.94 182 GLU A C 1
ATOM 1344 O O . GLU A 1 182 ? 30.810 7.911 -59.968 1.00 75.94 182 GLU A O 1
ATOM 1349 N N . ASP A 1 183 ? 32.263 6.300 -60.520 1.00 75.56 183 ASP A N 1
ATOM 1350 C CA . ASP A 1 183 ? 32.072 5.482 -59.307 1.00 75.56 183 ASP A CA 1
ATOM 1351 C C . ASP A 1 183 ? 32.743 6.114 -58.070 1.00 75.56 183 ASP A C 1
ATOM 1353 O O . ASP A 1 183 ? 32.255 6.007 -56.937 1.00 75.56 183 ASP A O 1
ATOM 1357 N N . ALA A 1 184 ? 33.840 6.851 -58.283 1.00 74.56 184 ALA A N 1
ATOM 1358 C CA . ALA A 1 184 ? 34.473 7.666 -57.247 1.00 74.56 184 ALA A CA 1
ATOM 1359 C C . ALA A 1 184 ? 33.561 8.834 -56.826 1.00 74.56 184 ALA A C 1
ATOM 1361 O O . ALA A 1 184 ? 33.371 9.086 -55.633 1.00 74.56 184 ALA A O 1
ATOM 1362 N N . LEU A 1 185 ? 32.918 9.499 -57.793 1.00 79.38 185 LEU A N 1
ATOM 1363 C CA . LEU A 1 185 ? 31.917 10.542 -57.539 1.00 79.38 185 LEU A CA 1
ATOM 1364 C C . LEU A 1 185 ? 30.656 9.988 -56.860 1.00 79.38 185 LEU A C 1
ATOM 1366 O O . LEU A 1 185 ? 30.117 10.630 -55.954 1.00 79.38 185 LEU A O 1
ATOM 1370 N N . ALA A 1 186 ? 30.205 8.791 -57.249 1.00 75.31 186 ALA A N 1
ATOM 1371 C CA . ALA A 1 186 ? 29.096 8.099 -56.591 1.00 75.31 186 ALA A CA 1
ATOM 1372 C C . ALA A 1 186 ? 29.411 7.773 -55.117 1.00 75.31 186 ALA A C 1
ATOM 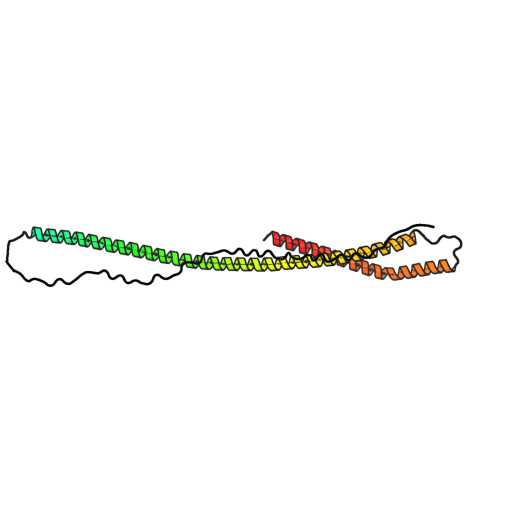1374 O O . ALA A 1 186 ? 28.546 7.927 -54.250 1.00 75.31 186 ALA A O 1
ATOM 1375 N N . SER A 1 187 ? 30.660 7.412 -54.808 1.00 77.06 187 SER A N 1
ATOM 1376 C CA . SER A 1 187 ? 31.122 7.149 -53.437 1.00 77.06 187 SER A CA 1
ATOM 1377 C C . SER A 1 187 ? 31.155 8.419 -52.583 1.00 77.06 187 SER A C 1
ATOM 1379 O O . SER A 1 187 ? 30.652 8.423 -51.460 1.00 77.06 187 SER A O 1
ATOM 1381 N N . VAL A 1 188 ? 31.657 9.529 -53.134 1.00 81.00 188 VAL A N 1
ATOM 1382 C CA . VAL A 1 188 ? 31.644 10.837 -52.456 1.00 81.00 188 VAL A CA 1
ATOM 1383 C C . VAL A 1 188 ? 30.210 11.324 -52.225 1.00 81.00 188 VAL A C 1
ATOM 1385 O O . VAL A 1 188 ? 29.886 11.774 -51.128 1.00 81.00 188 VAL A O 1
ATOM 1388 N N . ARG A 1 189 ? 29.314 11.178 -53.210 1.00 81.56 189 ARG A N 1
ATOM 1389 C CA . ARG A 1 189 ? 27.895 11.545 -53.062 1.00 81.56 189 ARG A CA 1
ATOM 1390 C C . ARG A 1 189 ? 27.198 10.714 -51.979 1.00 81.56 189 ARG A C 1
ATOM 1392 O O . ARG A 1 189 ? 26.435 11.265 -51.191 1.00 81.56 189 ARG A O 1
ATOM 1399 N N . SER A 1 190 ? 27.501 9.420 -51.902 1.00 81.50 190 SER A N 1
ATOM 1400 C CA . SER A 1 190 ? 26.996 8.533 -50.847 1.00 81.50 190 SER A CA 1
ATOM 1401 C C . SER A 1 190 ? 27.538 8.929 -49.468 1.00 81.50 190 SER A C 1
ATOM 1403 O O . SER A 1 190 ? 26.779 8.972 -48.505 1.00 81.50 190 SER A O 1
ATOM 1405 N N . ALA A 1 191 ? 28.818 9.302 -49.369 1.00 81.81 191 ALA A N 1
ATOM 1406 C CA . ALA A 1 191 ? 29.415 9.799 -48.128 1.00 81.81 191 ALA A CA 1
ATOM 1407 C C . ALA A 1 191 ? 28.794 11.132 -47.664 1.00 81.81 191 ALA A C 1
ATOM 1409 O O . ALA A 1 191 ? 28.541 11.304 -46.473 1.00 81.81 191 ALA A O 1
ATOM 1410 N N . ILE A 1 192 ? 28.487 12.049 -48.590 1.00 81.75 192 ILE A N 1
ATOM 1411 C CA . ILE A 1 192 ? 27.794 13.312 -48.283 1.00 81.75 192 ILE A CA 1
ATOM 1412 C C . ILE A 1 192 ? 26.367 13.046 -47.780 1.00 81.75 192 ILE A C 1
ATOM 1414 O O . ILE A 1 192 ? 25.953 13.645 -46.789 1.00 81.75 192 ILE A O 1
ATOM 1418 N N . LEU A 1 193 ? 25.632 12.119 -48.406 1.00 82.38 193 LEU A N 1
ATOM 1419 C CA . LEU A 1 193 ? 24.286 11.737 -47.956 1.00 82.38 193 LEU A CA 1
ATOM 1420 C C . LEU A 1 193 ? 24.301 11.083 -46.565 1.00 82.38 193 LEU A C 1
ATOM 1422 O O . LEU A 1 193 ? 23.438 11.388 -45.748 1.00 82.38 193 LEU A O 1
ATOM 1426 N N . ILE A 1 194 ? 25.303 10.254 -46.255 1.00 82.38 194 ILE A N 1
ATOM 1427 C CA . ILE A 1 194 ? 25.496 9.696 -44.903 1.00 82.38 194 ILE A CA 1
ATOM 1428 C C . ILE A 1 194 ? 25.811 10.809 -43.891 1.00 82.38 194 ILE A C 1
ATOM 1430 O O . ILE A 1 194 ? 25.291 10.792 -42.777 1.00 82.38 194 ILE A O 1
ATOM 1434 N N . GLY A 1 195 ? 26.610 11.807 -44.282 1.00 83.25 195 GLY A N 1
ATOM 1435 C CA . GLY A 1 195 ? 26.889 12.984 -43.456 1.00 83.25 195 GLY A CA 1
ATOM 1436 C C . GLY A 1 195 ? 25.641 13.814 -43.134 1.00 83.25 195 GLY A C 1
ATOM 1437 O O . GLY A 1 195 ? 25.542 14.350 -42.033 1.00 83.25 195 GLY A O 1
ATOM 1438 N N . ALA A 1 196 ? 24.669 13.868 -44.051 1.00 88.94 196 ALA A N 1
ATOM 1439 C CA . ALA A 1 196 ? 23.393 14.558 -43.852 1.00 88.94 196 ALA A CA 1
ATOM 1440 C C . ALA A 1 196 ? 22.424 13.813 -42.911 1.00 88.94 196 ALA A C 1
ATOM 1442 O O . ALA A 1 196 ? 21.588 14.456 -42.293 1.00 88.94 196 ALA A O 1
ATOM 1443 N N . LEU A 1 197 ? 22.556 12.488 -42.767 1.00 86.19 197 LEU A N 1
ATOM 1444 C CA . LEU A 1 197 ? 21.745 11.654 -41.860 1.00 86.19 197 LEU A CA 1
ATOM 1445 C C . LEU A 1 197 ? 22.270 11.644 -40.411 1.00 86.19 197 LEU A C 1
ATOM 1447 O O . LEU A 1 197 ? 21.571 11.228 -39.490 1.00 86.19 197 LEU A O 1
ATOM 1451 N N . LEU A 1 198 ? 23.519 12.067 -40.192 1.00 88.94 198 LEU A N 1
ATOM 1452 C CA . LEU A 1 198 ? 24.170 12.008 -38.882 1.00 88.94 198 LEU A CA 1
ATOM 1453 C C . LEU A 1 198 ? 23.526 12.910 -37.804 1.00 88.94 198 LEU A C 1
ATOM 1455 O O . LEU A 1 198 ? 23.466 12.466 -36.656 1.00 88.94 198 LEU A O 1
ATOM 1459 N N . PRO A 1 199 ? 23.057 14.140 -38.105 1.00 90.62 199 PRO A N 1
ATOM 1460 C CA . PRO A 1 199 ? 22.331 14.968 -37.139 1.00 90.62 199 PRO A CA 1
ATOM 1461 C C . PRO A 1 199 ? 21.054 14.291 -36.625 1.00 90.62 199 PRO A C 1
ATOM 1463 O O . PRO A 1 199 ? 20.882 14.188 -35.414 1.00 90.62 199 PRO A O 1
ATOM 1466 N N . ASP A 1 200 ? 20.236 13.731 -37.518 1.00 88.25 200 ASP A N 1
ATOM 1467 C CA . ASP A 1 200 ? 18.997 13.029 -37.152 1.00 88.25 200 ASP A CA 1
ATOM 1468 C C . ASP A 1 200 ? 19.283 11.812 -36.256 1.00 88.25 200 ASP A C 1
ATOM 1470 O O . ASP A 1 200 ? 18.572 11.548 -35.286 1.00 88.25 200 ASP A O 1
ATOM 1474 N N . LEU A 1 201 ? 20.369 11.075 -36.528 1.00 87.31 201 LEU A N 1
ATOM 1475 C CA . L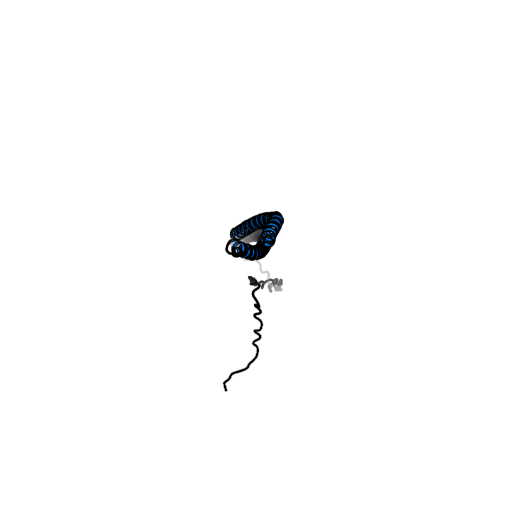EU A 1 201 ? 20.798 9.962 -35.674 1.00 87.31 201 LEU A CA 1
ATOM 1476 C C . LEU A 1 201 ? 21.259 10.424 -34.285 1.00 87.31 201 LEU A C 1
ATOM 1478 O O . LEU A 1 201 ? 21.066 9.695 -33.310 1.00 87.31 201 LEU A O 1
ATOM 1482 N N . ARG A 1 202 ? 21.863 11.615 -34.174 1.00 88.62 202 ARG A N 1
ATOM 1483 C CA . ARG A 1 202 ? 22.217 12.202 -32.871 1.00 88.62 202 ARG A CA 1
ATOM 1484 C C . ARG A 1 202 ? 20.967 12.565 -32.081 1.00 88.62 202 ARG A C 1
ATOM 1486 O O . ARG A 1 202 ? 20.892 12.199 -30.914 1.00 88.62 202 ARG A O 1
ATOM 1493 N N . GLU A 1 203 ? 19.973 13.176 -32.720 1.00 92.38 203 GLU A N 1
ATOM 1494 C CA . GLU A 1 203 ? 18.690 13.492 -32.081 1.00 92.38 203 GLU A CA 1
ATOM 1495 C C . GLU A 1 203 ? 17.979 12.219 -31.583 1.00 92.38 203 GLU A C 1
ATOM 1497 O O . GLU A 1 203 ? 17.531 12.146 -30.439 1.00 92.38 203 GLU A O 1
ATOM 1502 N N . GLN A 1 204 ? 17.959 11.156 -32.393 1.00 89.31 204 GLN A N 1
ATOM 1503 C CA . GLN A 1 204 ? 17.403 9.861 -31.981 1.00 89.31 204 GLN A CA 1
ATOM 1504 C C . GLN A 1 204 ? 18.178 9.214 -30.822 1.00 89.31 204 GLN A C 1
ATOM 1506 O O . GLN A 1 204 ? 17.573 8.553 -29.974 1.00 89.31 204 GLN A O 1
ATOM 1511 N N . ALA A 1 205 ? 19.503 9.383 -30.772 1.00 89.88 205 ALA A N 1
ATOM 1512 C CA . ALA A 1 205 ? 20.332 8.886 -29.677 1.00 89.88 205 ALA A CA 1
ATOM 1513 C C . ALA A 1 205 ? 20.097 9.665 -28.372 1.00 89.88 205 ALA A C 1
ATOM 1515 O O . ALA A 1 205 ? 20.035 9.055 -27.303 1.00 89.88 205 ALA A O 1
ATOM 1516 N N . GLU A 1 206 ? 19.914 10.984 -28.450 1.00 93.19 206 GLU A N 1
ATOM 1517 C CA . GLU A 1 206 ? 19.527 11.817 -27.306 1.00 93.19 206 GLU A CA 1
ATOM 1518 C C . GLU A 1 206 ? 18.139 11.424 -26.785 1.00 93.19 206 GLU A C 1
ATOM 1520 O O . GLU A 1 206 ? 17.983 11.171 -25.590 1.00 93.19 206 GLU A O 1
ATOM 1525 N N . ALA A 1 207 ? 17.160 11.243 -27.678 1.00 90.50 207 ALA A N 1
ATOM 1526 C CA . ALA A 1 207 ? 15.834 10.750 -27.307 1.00 90.50 207 ALA A CA 1
ATOM 1527 C C . ALA A 1 207 ? 15.895 9.360 -26.642 1.00 90.50 207 ALA A C 1
ATOM 1529 O O . ALA A 1 207 ? 15.211 9.109 -25.649 1.00 90.50 207 ALA A O 1
ATOM 1530 N N . LEU A 1 208 ? 16.750 8.457 -27.139 1.00 92.38 208 LEU A N 1
ATOM 1531 C CA . LEU A 1 208 ? 16.967 7.143 -26.527 1.00 92.38 208 LEU A CA 1
ATOM 1532 C C . LEU A 1 208 ? 17.565 7.252 -25.117 1.00 92.38 208 LEU A C 1
ATOM 1534 O O . LEU A 1 208 ? 17.181 6.486 -24.233 1.00 92.38 208 LEU A O 1
ATOM 1538 N N . LEU A 1 209 ? 18.491 8.188 -24.896 1.00 94.12 209 LEU A N 1
ATOM 1539 C CA . LEU A 1 209 ? 19.052 8.449 -23.571 1.00 94.12 209 LEU A CA 1
ATOM 1540 C C . LEU A 1 209 ? 17.950 8.890 -22.596 1.00 94.12 209 LEU A C 1
ATOM 1542 O O . LEU A 1 209 ? 17.866 8.356 -21.489 1.00 94.12 209 LEU A O 1
ATOM 1546 N N . THR A 1 210 ? 17.077 9.809 -23.017 1.00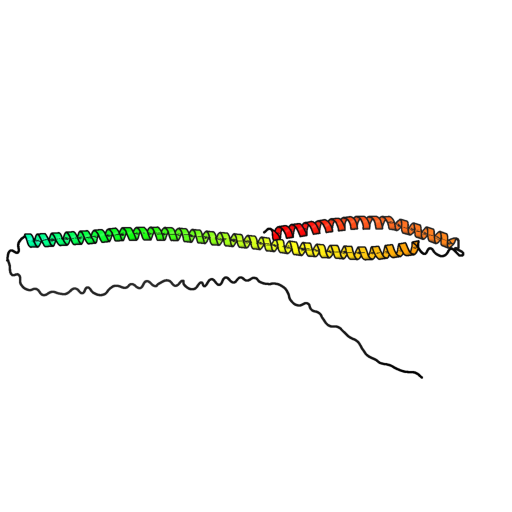 94.75 210 THR A N 1
ATOM 1547 C CA . THR A 1 210 ? 15.921 10.253 -22.223 1.00 94.75 210 THR A CA 1
ATOM 1548 C C . THR A 1 210 ? 14.952 9.102 -21.933 1.00 94.75 210 THR A C 1
ATOM 1550 O O . THR A 1 210 ? 14.491 8.953 -20.798 1.00 94.75 210 THR A O 1
ATOM 1553 N N . ASP A 1 211 ? 14.685 8.234 -22.911 1.00 92.56 211 ASP A N 1
ATOM 1554 C CA . ASP A 1 211 ? 13.830 7.054 -22.728 1.00 92.56 211 ASP A CA 1
ATOM 1555 C C . ASP A 1 211 ? 14.439 6.056 -21.722 1.00 92.56 211 ASP A C 1
ATOM 1557 O O . ASP A 1 211 ? 13.724 5.487 -20.894 1.00 92.56 211 ASP A O 1
ATOM 1561 N N . LEU A 1 212 ? 15.764 5.859 -21.742 1.00 95.31 212 LEU A N 1
ATOM 1562 C CA . LEU A 1 212 ? 16.473 5.005 -20.778 1.00 95.31 212 LEU A CA 1
ATOM 1563 C C . LEU A 1 212 ? 16.467 5.594 -19.362 1.00 95.31 212 LEU A C 1
ATOM 1565 O O . LEU A 1 212 ? 16.260 4.858 -18.396 1.00 95.31 212 LEU A O 1
ATOM 1569 N N . GLN A 1 213 ? 16.642 6.910 -19.229 1.00 96.00 213 GLN A N 1
ATOM 1570 C CA . GLN A 1 213 ? 16.491 7.603 -17.946 1.00 96.00 213 GLN A CA 1
ATOM 1571 C C . GLN A 1 213 ? 15.063 7.464 -17.410 1.00 96.00 213 GLN A C 1
ATOM 1573 O O . GLN A 1 213 ? 14.865 7.186 -16.227 1.00 96.00 213 GLN A O 1
ATOM 1578 N N . THR A 1 214 ? 14.066 7.582 -18.288 1.00 94.31 214 THR A N 1
ATOM 1579 C CA . THR A 1 214 ? 12.656 7.367 -17.939 1.00 94.31 214 THR A CA 1
ATOM 1580 C C . THR A 1 214 ? 12.418 5.932 -17.475 1.00 94.31 214 THR A C 1
ATOM 1582 O O . THR A 1 214 ? 11.765 5.724 -16.454 1.00 94.31 214 THR A O 1
ATOM 1585 N N . LEU A 1 215 ? 12.987 4.936 -18.165 1.00 96.06 215 LEU A N 1
ATOM 1586 C CA . LEU A 1 215 ? 12.913 3.536 -17.743 1.00 96.06 215 LEU A CA 1
ATOM 1587 C C . LEU A 1 215 ? 13.501 3.344 -16.339 1.00 96.06 215 LEU A C 1
ATOM 1589 O O . LEU A 1 215 ? 12.845 2.749 -15.489 1.00 96.06 215 LEU A O 1
ATOM 1593 N N . GLN A 1 216 ? 14.696 3.875 -16.076 1.00 96.88 216 GLN A N 1
ATOM 1594 C CA . GLN A 1 216 ? 15.326 3.793 -14.756 1.00 96.88 216 GLN A CA 1
ATOM 1595 C C . GLN A 1 216 ? 14.472 4.480 -13.672 1.00 96.88 216 GLN A C 1
ATOM 1597 O O . GLN A 1 216 ? 14.324 3.962 -12.562 1.00 96.88 216 GLN A O 1
ATOM 1602 N N . GLY A 1 217 ? 13.867 5.626 -13.992 1.00 95.62 217 GLY A N 1
ATOM 1603 C CA . GLY A 1 217 ? 12.928 6.312 -13.104 1.00 95.62 217 GLY A CA 1
ATOM 1604 C C . GLY A 1 217 ? 11.691 5.464 -12.791 1.00 95.62 217 GLY A C 1
ATOM 1605 O O . GLY A 1 217 ? 11.296 5.349 -11.634 1.00 95.62 217 GLY A O 1
ATOM 1606 N N . LEU A 1 218 ? 11.120 4.796 -13.794 1.00 95.69 218 LEU A N 1
ATOM 1607 C CA . LEU A 1 218 ? 9.988 3.886 -13.603 1.00 95.69 218 LEU A CA 1
ATOM 1608 C C . LEU A 1 218 ? 10.374 2.645 -12.789 1.00 95.69 218 LEU A C 1
ATOM 1610 O O . LEU A 1 218 ? 9.584 2.193 -11.965 1.00 95.69 218 LEU A O 1
ATOM 1614 N N . GLU A 1 219 ? 11.576 2.097 -12.984 1.00 95.00 219 GLU A N 1
ATOM 1615 C CA . GLU A 1 219 ? 12.057 0.939 -12.220 1.00 95.00 219 GLU A CA 1
ATOM 1616 C C . GLU A 1 219 ? 12.237 1.299 -10.746 1.00 95.00 219 GLU A C 1
ATOM 1618 O O . GLU A 1 219 ? 11.750 0.578 -9.877 1.00 95.00 219 GLU A O 1
ATOM 1623 N N . THR A 1 220 ? 12.866 2.440 -10.454 1.00 96.56 220 THR A N 1
ATOM 1624 C CA . THR A 1 220 ? 13.031 2.908 -9.070 1.00 96.56 220 THR A CA 1
ATOM 1625 C C . THR A 1 220 ? 11.690 3.232 -8.414 1.00 96.56 220 THR A C 1
ATOM 1627 O O . THR A 1 220 ? 11.481 2.855 -7.262 1.00 96.56 220 THR A O 1
ATOM 1630 N N . ALA A 1 221 ? 10.752 3.846 -9.143 1.00 93.75 221 ALA A N 1
ATOM 1631 C CA . ALA A 1 221 ? 9.399 4.090 -8.651 1.00 93.75 221 ALA A CA 1
ATOM 1632 C C . ALA A 1 221 ? 8.641 2.782 -8.364 1.00 93.75 221 ALA A C 1
ATOM 1634 O O . ALA A 1 221 ? 8.040 2.648 -7.301 1.00 93.75 221 ALA A O 1
ATOM 1635 N N . ALA A 1 222 ? 8.699 1.802 -9.270 1.00 93.31 222 ALA A N 1
ATOM 1636 C CA . ALA A 1 222 ? 8.036 0.510 -9.093 1.00 93.31 222 ALA A CA 1
ATOM 1637 C C . ALA A 1 222 ? 8.629 -0.294 -7.928 1.00 93.31 222 ALA A C 1
ATOM 1639 O O . ALA A 1 222 ? 7.884 -0.897 -7.158 1.00 93.31 222 ALA A O 1
ATOM 1640 N N . HIS A 1 223 ? 9.957 -0.289 -7.777 1.00 94.50 223 HIS A N 1
ATOM 1641 C CA . HIS A 1 223 ? 10.622 -0.904 -6.629 1.00 94.50 223 HIS A CA 1
ATOM 1642 C C . HIS A 1 223 ? 10.245 -0.202 -5.324 1.00 94.50 223 HIS A C 1
ATOM 1644 O O . HIS A 1 223 ? 9.805 -0.868 -4.394 1.00 94.50 223 HIS A O 1
ATOM 1650 N N . GLY A 1 224 ? 10.304 1.131 -5.286 1.00 94.44 224 GLY A N 1
ATOM 1651 C CA . GLY A 1 224 ? 9.926 1.897 -4.100 1.00 94.44 224 GLY A CA 1
ATOM 1652 C C . GLY A 1 224 ? 8.467 1.691 -3.685 1.00 94.44 224 GLY A C 1
ATOM 1653 O O . GLY A 1 224 ? 8.182 1.587 -2.494 1.00 94.44 224 GLY A O 1
ATOM 1654 N N . GLU A 1 225 ? 7.537 1.593 -4.639 1.00 92.94 225 GLU A N 1
ATOM 1655 C CA . GLU A 1 225 ? 6.124 1.346 -4.328 1.00 92.94 225 GLU A CA 1
ATOM 1656 C C . GLU A 1 225 ? 5.883 -0.094 -3.841 1.00 92.94 225 GLU A C 1
ATOM 1658 O O . GLU A 1 225 ? 5.104 -0.303 -2.912 1.00 92.94 225 GLU A O 1
ATOM 1663 N N . ARG A 1 226 ? 6.598 -1.086 -4.390 1.00 92.69 226 ARG A N 1
ATOM 1664 C CA . ARG A 1 226 ? 6.562 -2.474 -3.893 1.00 92.69 226 ARG A CA 1
ATOM 1665 C C . ARG A 1 226 ? 7.151 -2.608 -2.492 1.00 92.69 226 ARG A C 1
ATOM 1667 O O . ARG A 1 226 ? 6.567 -3.294 -1.661 1.00 92.69 226 ARG A O 1
ATOM 1674 N N . ASP A 1 227 ? 8.265 -1.940 -2.213 1.00 93.50 227 ASP A N 1
ATOM 1675 C CA . ASP A 1 227 ? 8.887 -1.959 -0.886 1.00 93.50 227 ASP A CA 1
ATOM 1676 C C . ASP A 1 227 ? 7.957 -1.333 0.161 1.00 93.50 227 ASP A C 1
ATOM 1678 O O . ASP A 1 227 ? 7.815 -1.866 1.260 1.00 93.50 227 ASP A O 1
ATOM 1682 N N . ARG A 1 228 ? 7.256 -0.247 -0.198 1.00 89.81 228 ARG A N 1
ATOM 1683 C CA . ARG A 1 228 ? 6.201 0.337 0.645 1.00 89.81 228 ARG A CA 1
ATOM 1684 C C . ARG A 1 228 ? 5.051 -0.635 0.876 1.00 89.81 228 ARG A C 1
ATOM 1686 O O . ARG A 1 228 ? 4.628 -0.780 2.012 1.00 89.81 228 ARG A O 1
ATOM 1693 N N . PHE A 1 229 ? 4.583 -1.313 -0.171 1.00 90.75 229 PHE A N 1
ATOM 1694 C CA . PHE A 1 229 ? 3.513 -2.306 -0.061 1.00 90.75 229 PHE A CA 1
ATOM 1695 C C . PHE A 1 229 ? 3.897 -3.498 0.828 1.00 90.75 229 PHE A C 1
ATOM 1697 O O . PHE A 1 229 ? 3.051 -4.023 1.536 1.00 90.75 229 PHE A O 1
ATOM 1704 N N . HIS A 1 230 ? 5.164 -3.922 0.817 1.00 89.06 230 HIS A N 1
ATOM 1705 C CA . HIS A 1 230 ? 5.651 -5.006 1.678 1.00 89.06 230 HIS A CA 1
ATOM 1706 C C . HIS A 1 230 ? 5.932 -4.585 3.127 1.00 89.06 230 HIS A C 1
ATOM 1708 O O . HIS A 1 230 ? 6.047 -5.455 3.990 1.00 89.06 230 HIS A O 1
ATOM 1714 N N . ALA A 1 231 ? 6.111 -3.289 3.384 1.00 88.31 231 ALA A N 1
ATOM 1715 C CA . ALA A 1 231 ? 6.366 -2.755 4.719 1.00 88.31 231 ALA A CA 1
ATOM 1716 C C . ALA A 1 231 ? 5.081 -2.446 5.512 1.00 88.31 231 ALA A C 1
ATOM 1718 O O . ALA A 1 231 ? 5.167 -2.267 6.729 1.00 88.31 231 ALA A O 1
ATOM 1719 N N . GLU A 1 232 ? 3.933 -2.349 4.832 1.00 73.62 232 GLU A N 1
ATOM 1720 C CA . GLU A 1 232 ? 2.594 -2.238 5.436 1.00 73.62 232 GLU A CA 1
ATOM 1721 C C . GLU A 1 232 ? 2.055 -3.606 5.885 1.00 73.62 232 GLU A C 1
ATOM 1723 O O . GLU A 1 232 ? 1.450 -3.642 6.982 1.00 73.62 232 GLU A O 1
#

Sequence (232 aa):
MTAAETTPAPATRPHRAVAGARPARHAVAVAVCLACLAPPDAGAQVPPGLRPSTAPNGGTTPAAPATDEAGSERRAALRTELEGVLRDIDLGKERQSAIAAEIESLSRDRSRLSEQLVATGDRLREAERRLDLTERRIVDLERDLARTRASLAGRRGVLADVLAALQRIGRNPPPAIAVRPEDALASVRSAILIGALLPDLREQAEALLTDLQTLQGLETAAHGERDRFHAE

Secondary structure (DSSP, 8-state):
---------------------------------------------PPP-------------------HHHHHHHHHHHHHHHHHHHHHHHHHHHHHHHHHHHHHHHHHHHHHHHHHHHHHHHHHHHHHHHHHHHHHHHHHHHHHHHHHHHHHHHHHHHHHHHHHHHHHHHHSPPP-SS--HHHHHHHHHHHHHHHHHHHHHHHHHHHHHHHHHHHHHHHHHHHHHHHHHHH-